Protein 7T1E (pdb70)

InterPro domains:
  IPR000827 CC chemokine, conserved site [PS00472] (32-75)
  IPR001811 Chemokine interleukin-8-like domain [PF00048] (31-88)
  IPR001811 Chemokine interleukin-8-like domain [SM00199] (29-89)
  IPR034133 Chemokine CC, DCCL motif-cointaining domain [cd01119] (30-90)
  IPR036048 Chemokine interleukin-8-like superfamily [SSF54117] (28-95)
  IPR039809 Chemokine beta/gamma/delta [PTHR12015] (9-91)

Solvent-accessible surface area: 19814 Å² total; per-residue (Å²): 162,72,133,78,124,50,6,146,38,78,33,143,177,117,40,104,48,139,120,8,17,0,0,10,22,4,14,42,126,93,68,16,125,47,48,0,0,18,0,31,23,121,166,137,113,65,34,41,0,32,3,151,73,120,35,0,33,113,4,1,103,36,6,12,127,86,0,149,128,43,120,139,38,2,147,47,83,31,46,195,93,34,115,40,154,63,2,20,0,0,17,24,14,58,29,138,100,71,17,122,58,60,0,0,10,0,35,6,102,143,109,121,40,34,11,0,16,4,101,8,65,19,0,48,100,1,2,125,46,15,11,110,72,2,117,112,15,186,47,6,137,47,83,32,134,194,121,32,143,46,178,55,3,15,0,0,23,15,11,42,33,161,76,81,18,124,54,40,0,0,32,0,37,5,100,132,84,117,71,32,38,0,31,1,143,63,114,30,0,52,113,3,3,142,36,11,14,118,117,2,121,110,51,119,34,97,63,18,20,0,62,21,76,33,160,198,109,48,103,37,129,96,3,19,0,0,6,30,4,44,39,137,92,66,16,123,50,64,0,0,0,0,37,10,106,158,176,88,51,33,5,0,36,5,148,62,12,14,0,36,18,3,0,58,40,4,12,108,56,2,122,109,16,181,48,4,151,36,83,42,55,49,23,40,31,41,105,84,11,95,20,57,65,125,11,98,48,96,182,62,22,109,41,72,1,3,26,0,60,14,135,151,187,96,76,34,38,0,32,30,172,46,108,30,0,119,100,4,22,158,89,63,112

Foldseek 3Di:
DDDDPDDPDFDPDQDDLVFFDDWDWDPVVVPHVDTWIWTAGPVRDIGTHDCVDPSNVVSHVVNVVVVVVD/DQDDPDFDPDQDDLVFFDDWDWDPDPPNHHHTWIWTQGPVRDIGTHDCPDPSNVVSVVVNVVVVVVD/DDDPDFDPDQDDLVFFDDWDWDPCVPDHPHTWIWTQGPVRDTGTHDCPDPSNVVSVVVNVVVVVVD/DDDDDDDPDADPDDDDLVFFQDWDWDPVVVPDPHTWIWTQGPVRDTGTHDCVDPSNVVSNVVNVVVVVVD/DADPDFDPDFDDLVFFDAWDWDDCDPPHNDTWIWTAGPVRDTGTHDCPDPSNVVSNVVRD

Secondary structure (DSSP, 8-state):
--------S--S----GGGEEEEEEE-GGGTSSS-EEEEEETTS--EEE-TTSHHHHHHHHHHHHHHHH-/-----S---S---GGGEEEEEEE-BTTTBSS-EEEEEETTS-EEEE-TTSHHHHHHHHHHHHHHHH-/----S-------GGGEEEEEEE-TTTTSSS-EEEEEETTS-EEEE-TTSHHHHHHHHHHHHHHHH-/------B-S--SS---GGGEEEEEEE-GGGTSSS-EEEEEETTS-EEEE-TTSHHHHHHHHHHHHHGGG-/----S--SB---GGGEEEEEEE--SSS-SS-EEEEEETTS-EEEE-TTSHHHHHHHHHH-

GO terms:
  GO:2000406 positive regulation of T cell migration (P, IDA)
  GO:0031731 CCR6 chemokine receptor binding (F, IDA)
  GO:0060326 cell chemotaxis (P, IDA)
  GO:0006935 chemotaxis (P, IDA)
  GO:0005576 extracellular region (C, EXP)
  GO:0008009 chemokine activity (F, TAS)
  GO:0005576 extracellular region (C, TAS)
  GO:0006935 chemotaxis (P, TAS)
  GO:0006954 inflammatory response (P, TAS)
  GO:0006955 immune response (P, TAS)
  GO:0007165 signal transduction (P, TAS)
  GO:0007267 cell-cell signaling (P, TAS)
  GO:0005515 protein binding (F, IPI)
  GO:0019722 calcium-mediated signaling (P, IDA)
  GO:0031640 killing of cells of another organism (P, IDA)
  GO:0061844 antimicrobial humoral immune response mediated by antimicrobial peptide (P, IDA)

Structure (mmCIF, N/CA/C/O backbone):
data_7T1E
#
_entry.id   7T1E
#
_cell.length_a   60.203
_cell.length_b   60.203
_cell.length_c   231.268
_cell.angle_alpha   90.000
_cell.angle_beta   90.000
_cell.angle_gamma   120.000
#
_symmetry.space_group_name_H-M   'P 32 2 1'
#
loop_
_entity.id
_entity.type
_entity.pdbx_description
1 polymer 'C-C motif chemokine 20'
2 non-polymer GLYCEROL
3 non-polymer 'SUCCINIC ACID'
4 non-polymer DI(HYDROXYETHYL)ETHER
5 water water
#
loop_
_atom_site.group_PDB
_atom_site.id
_atom_site.type_symbol
_atom_site.label_atom_id
_atom_site.label_alt_id
_atom_site.label_comp_id
_atom_site.label_asym_id
_atom_site.label_entity_id
_atom_site.label_seq_id
_atom_site.pdbx_PDB_ins_code
_atom_site.Cartn_x
_atom_site.Cartn_y
_atom_site.Cartn_z
_atom_site.occupancy
_atom_site.B_iso_or_equiv
_atom_site.auth_seq_id
_atom_site.auth_comp_id
_atom_site.auth_asym_id
_atom_site.auth_atom_id
_atom_site.pdbx_PDB_model_num
ATOM 1 N N . ALA A 1 1 ? 72.304 87.876 31.869 1.00 46.80 1 ALA A N 1
ATOM 2 C CA . ALA A 1 1 ? 72.176 86.471 32.231 1.00 36.96 1 ALA A CA 1
ATOM 3 C C . ALA A 1 1 ? 71.254 85.762 31.250 1.00 34.92 1 ALA A C 1
ATOM 4 O O . ALA A 1 1 ? 70.442 86.401 30.574 1.00 36.76 1 ALA A O 1
ATOM 6 N N . SER A 1 2 ? 71.367 84.440 31.181 1.00 27.51 2 SER A N 1
ATOM 7 C CA . SER A 1 2 ? 70.597 83.651 30.234 1.00 23.63 2 SER A CA 1
ATOM 8 C C . SER A 1 2 ? 69.833 82.557 30.963 1.00 20.48 2 SER A C 1
ATOM 9 O O . SER A 1 2 ? 70.241 82.084 32.030 1.00 22.04 2 SER A O 1
ATOM 12 N N . ASN A 1 3 ? 68.709 82.161 30.376 1.00 17.03 3 ASN A N 1
ATOM 13 C CA . ASN A 1 3 ? 67.960 81.045 30.928 1.00 15.20 3 ASN A CA 1
ATOM 14 C C . ASN A 1 3 ? 68.776 79.763 30.833 1.00 15.88 3 ASN A C 1
ATOM 15 O O . ASN A 1 3 ? 69.513 79.544 29.865 1.00 17.92 3 ASN A O 1
ATOM 20 N N . PHE A 1 4 ? 68.654 78.932 31.863 1.00 14.46 4 PHE A N 1
ATOM 21 C CA . PHE A 1 4 ? 69.415 77.690 31.967 1.00 13.11 4 PHE A CA 1
ATOM 22 C C . PHE A 1 4 ? 69.094 76.739 30.820 1.00 12.54 4 PHE A C 1
ATOM 23 O O . PHE A 1 4 ? 67.953 76.654 30.356 1.00 15.73 4 PHE A O 1
ATOM 31 N N . ASP A 1 5 ? 70.110 76.000 30.376 1.00 13.34 5 ASP A N 1
ATOM 32 C CA . ASP A 1 5 ? 69.932 74.994 29.325 1.00 13.64 5 ASP A CA 1
ATOM 33 C C . ASP A 1 5 ? 69.324 73.742 29.962 1.00 12.42 5 ASP A C 1
ATOM 34 O O . ASP A 1 5 ? 70.024 72.804 30.360 1.00 13.51 5 ASP A O 1
ATOM 39 N N . CYS A 1 6 ? 67.998 73.697 30.036 1.00 11.53 6 CYS A N 1
ATOM 40 C CA . CYS A 1 6 ? 67.330 72.552 30.649 1.00 10.93 6 CYS A CA 1
ATOM 41 C C . CYS A 1 6 ? 67.569 71.262 29.875 1.00 11.14 6 CYS A C 1
ATOM 42 O O . CYS A 1 6 ? 67.502 71.229 28.640 1.00 12.27 6 CYS A O 1
ATOM 45 N N . CYS A 1 7 ? 67.802 70.189 30.626 1.00 10.61 7 CYS A N 1
ATOM 46 C CA . CYS A 1 7 ? 67.565 68.850 30.119 1.00 10.66 7 CYS A CA 1
ATOM 47 C C . CYS A 1 7 ? 66.067 68.650 29.945 1.00 10.89 7 CYS A C 1
ATOM 48 O O . CYS A 1 7 ? 65.284 68.922 30.866 1.00 11.43 7 CYS A O 1
ATOM 51 N N . LEU A 1 8 ? 65.666 68.149 28.777 1.00 11.04 8 LEU A N 1
ATOM 52 C CA . LEU A 1 8 ? 64.272 67.816 28.515 1.00 10.85 8 LEU A CA 1
ATOM 53 C C . LEU A 1 8 ? 63.987 66.334 28.665 1.00 11.60 8 LEU A C 1
ATOM 54 O O . LEU A 1 8 ? 62.818 65.927 28.659 1.00 14.05 8 LEU A O 1
ATOM 59 N N . GLY A 1 9 ? 65.031 65.527 28.799 1.00 11.33 9 GLY A N 1
ATOM 60 C CA . GLY A 1 9 ? 64.899 64.101 29.005 1.00 13.23 9 GLY A CA 1
ATOM 61 C C . GLY A 1 9 ? 66.230 63.580 29.490 1.00 12.27 9 GLY A C 1
ATOM 62 O O . GLY A 1 9 ? 67.179 64.339 29.714 1.00 13.49 9 GLY A O 1
ATOM 63 N N . TYR A 1 10 ? 66.277 62.265 29.678 1.00 13.15 10 TYR A N 1
ATOM 64 C CA . TYR A 1 10 ? 67.389 61.616 30.356 1.00 12.90 10 TYR A CA 1
ATOM 65 C C . TYR A 1 10 ? 68.079 60.634 29.420 1.00 13.07 10 TYR A C 1
ATOM 66 O O . TYR A 1 10 ? 67.427 59.952 28.613 1.00 15.09 10 TYR A O 1
ATOM 75 N N . THR A 1 11 ? 69.397 60.530 29.568 1.00 12.89 11 THR A N 1
ATOM 76 C CA . THR A 1 11 ? 70.142 59.531 28.811 1.00 12.19 11 THR A CA 1
ATOM 77 C C . THR A 1 11 ? 69.692 58.124 29.188 1.00 13.81 11 THR A C 1
ATOM 78 O O . THR A 1 11 ? 69.305 57.843 30.331 1.00 14.92 11 THR A O 1
ATOM 82 N N A ASP A 1 12 ? 69.737 57.228 28.204 0.51 16.22 12 ASP A N 1
ATOM 83 N N B ASP A 1 12 ? 69.739 57.229 28.204 0.49 16.17 12 ASP A N 1
ATOM 84 C CA A ASP A 1 12 ? 69.584 55.802 28.458 0.51 16.63 12 ASP A CA 1
ATOM 85 C CA B ASP A 1 12 ? 69.581 55.805 28.450 0.49 16.68 12 ASP A CA 1
ATOM 86 C C A ASP A 1 12 ? 70.920 55.095 28.651 0.51 18.16 12 ASP A C 1
ATOM 87 C C B ASP A 1 12 ? 70.907 55.058 28.414 0.49 16.18 12 ASP A C 1
ATOM 88 O O A ASP A 1 12 ? 70.938 53.926 29.052 0.51 16.08 12 ASP A O 1
ATOM 89 O O B ASP A 1 12 ? 70.909 53.821 28.396 0.49 19.97 12 ASP A O 1
ATOM 98 N N . ARG A 1 13 ? 72.032 55.780 28.399 1.00 15.13 13 ARG A N 1
ATOM 99 C CA A ARG A 1 13 ? 73.358 55.170 28.463 0.55 15.16 13 ARG A CA 1
ATOM 100 C CA B ARG A 1 13 ? 73.363 55.178 28.455 0.45 15.42 13 ARG A CA 1
ATOM 101 C C . ARG A 1 13 ? 73.966 55.410 29.838 1.00 15.32 13 ARG A C 1
ATOM 102 O O . ARG A 1 13 ? 74.401 56.526 30.158 1.00 21.22 13 ARG A O 1
ATOM 117 N N . ILE A 1 14 ? 74.016 54.353 30.643 1.00 15.60 14 ILE A N 1
ATOM 118 C CA . ILE A 1 14 ? 74.624 54.428 31.958 1.00 14.89 14 ILE A CA 1
ATOM 119 C C . ILE A 1 14 ? 76.133 54.535 31.803 1.00 14.16 14 ILE A C 1
ATOM 120 O O . ILE A 1 14 ? 76.735 53.849 30.964 1.00 16.49 14 ILE A O 1
ATOM 125 N N . LEU A 1 15 ? 76.750 55.380 32.626 1.00 15.08 15 LEU A N 1
ATOM 126 C CA . LEU A 1 15 ? 78.178 55.655 32.557 1.00 14.97 15 LEU A CA 1
ATOM 127 C C . LEU A 1 15 ? 78.918 55.020 33.729 1.00 15.49 15 LEU A C 1
ATOM 128 O O . LEU A 1 15 ? 78.358 54.813 34.813 1.00 15.99 15 LEU A O 1
ATOM 133 N N . HIS A 1 16 ? 80.181 54.695 33.496 1.00 14.88 16 HIS A N 1
ATOM 134 C CA . HIS A 1 16 ? 81.026 54.188 34.562 1.00 12.37 16 HIS A CA 1
ATOM 135 C C . HIS A 1 16 ? 81.323 55.304 35.557 1.00 14.23 16 HIS A C 1
ATOM 136 O O . HIS A 1 16 ? 81.641 56.423 35.148 1.00 12.91 16 HIS A O 1
ATOM 143 N N . PRO A 1 17 ? 81.239 55.034 36.864 1.00 12.43 17 PRO A N 1
ATOM 144 C CA . PRO A 1 17 ? 81.606 56.070 37.849 1.00 12.88 17 PRO A CA 1
ATOM 145 C C . PRO A 1 17 ? 82.979 56.691 37.620 1.00 12.06 17 PRO A C 1
ATOM 146 O O . PRO A 1 17 ? 83.163 57.884 37.937 1.00 14.03 17 PRO A O 1
ATOM 150 N N . LYS A 1 18 ? 83.939 55.958 37.044 1.00 12.61 18 LYS A N 1
ATOM 151 C CA . LYS A 1 18 ? 85.284 56.518 36.915 1.00 12.80 18 LYS A CA 1
ATOM 152 C C . LYS A 1 18 ? 85.345 57.698 35.958 1.00 15.25 18 LYS A C 1
ATOM 153 O O . LYS A 1 18 ? 86.302 58.473 36.014 1.00 16.75 18 LYS A O 1
ATOM 159 N N . PHE A 1 19 ? 84.352 57.861 35.092 1.00 11.63 19 PHE A N 1
ATOM 160 C CA . PHE A 1 19 ? 84.356 58.954 34.142 1.00 13.38 19 PHE A CA 1
ATOM 161 C C . PHE A 1 19 ? 83.575 60.172 34.599 1.00 14.06 19 PHE A C 1
ATOM 162 O O . PHE A 1 19 ? 83.582 61.189 33.895 1.00 16.18 19 PHE A O 1
ATOM 170 N N A ILE A 1 20 ? 82.896 60.098 35.738 0.64 10.96 20 ILE A N 1
ATOM 171 N N B ILE A 1 20 ? 82.913 60.129 35.751 0.36 13.83 20 ILE A N 1
ATOM 172 C CA A ILE A 1 20 ? 82.093 61.204 36.235 0.64 11.69 20 ILE A CA 1
ATOM 173 C CA B ILE A 1 20 ? 82.064 61.237 36.181 0.36 11.81 20 ILE A CA 1
ATOM 174 C C A ILE A 1 20 ? 82.911 61.955 37.270 0.64 12.62 20 ILE A C 1
ATOM 175 C C B ILE A 1 20 ? 82.753 61.992 37.310 0.36 11.18 20 ILE A C 1
ATOM 176 O O A ILE A 1 20 ? 83.350 61.378 38.275 0.64 12.87 20 ILE A O 1
ATOM 177 O O B ILE A 1 20 ? 82.917 61.470 38.422 0.36 11.73 20 ILE A O 1
ATOM 186 N N . VAL A 1 21 ? 83.124 63.246 37.023 1.00 12.24 21 VAL A N 1
ATOM 187 C CA . VAL A 1 21 ? 83.896 64.081 37.939 1.00 13.10 21 VAL A CA 1
ATOM 188 C C . VAL A 1 21 ? 83.055 65.085 38.713 1.00 11.86 21 VAL A C 1
ATOM 189 O O . VAL A 1 21 ? 83.598 65.761 39.606 1.00 12.70 21 VAL A O 1
ATOM 193 N N . GLY A 1 22 ? 81.763 65.210 38.425 1.00 11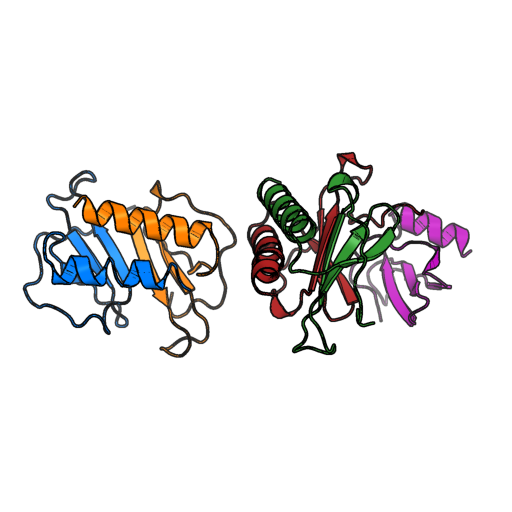.22 22 GLY A N 1
ATOM 194 C CA . GLY A 1 22 ? 80.958 66.183 39.148 1.00 12.26 22 GLY A CA 1
ATOM 195 C C . GLY A 1 22 ? 79.532 66.142 38.651 1.00 12.82 22 GLY A C 1
ATOM 196 O O . GLY A 1 22 ? 79.172 65.334 37.787 1.00 11.40 22 GLY A O 1
ATOM 197 N N . PHE A 1 23 ? 78.716 67.034 39.203 1.00 11.08 23 PHE A N 1
ATOM 198 C CA . PHE A 1 23 ? 77.342 67.149 38.736 1.00 11.68 23 PHE A CA 1
ATOM 199 C C . PHE A 1 23 ? 76.792 68.529 39.058 1.00 13.04 23 PHE A C 1
ATOM 200 O O . PHE A 1 23 ? 77.302 69.245 39.926 1.00 12.76 23 PHE A O 1
ATOM 208 N N . THR A 1 24 ? 75.737 68.879 38.327 1.00 11.97 24 THR A N 1
ATOM 209 C CA . THR A 1 24 ? 74.893 70.034 38.583 1.00 11.73 24 THR A CA 1
ATOM 210 C C . THR A 1 24 ? 73.466 69.537 38.736 1.00 11.78 24 THR A C 1
ATOM 211 O O . THR A 1 24 ? 73.048 68.620 38.019 1.00 13.02 24 THR A O 1
ATOM 215 N N . ARG A 1 25 ? 72.729 70.087 39.702 1.00 11.21 25 ARG A N 1
ATOM 216 C CA . ARG A 1 25 ? 71.332 69.697 39.871 1.00 12.78 25 ARG A CA 1
ATOM 217 C C . ARG A 1 25 ? 70.416 70.661 39.125 1.00 11.74 25 ARG A C 1
ATOM 218 O O . ARG A 1 25 ? 70.573 71.889 39.204 1.00 13.95 25 ARG A O 1
ATOM 226 N N . GLN A 1 26 ? 69.482 70.099 38.375 1.00 10.44 26 GLN A N 1
ATOM 227 C CA . GLN A 1 26 ? 68.422 70.862 37.732 1.00 10.68 26 GLN A CA 1
ATOM 228 C C . GLN A 1 26 ? 67.124 70.578 38.477 1.00 10.46 26 GLN A C 1
ATOM 229 O O . GLN A 1 26 ? 66.769 69.412 38.683 1.00 11.43 26 GLN A O 1
ATOM 235 N N . LEU A 1 27 ? 66.435 71.645 38.906 1.00 11.68 27 LEU A N 1
ATOM 236 C CA . LEU A 1 27 ? 65.228 71.507 39.720 1.00 11.26 27 LEU A CA 1
ATOM 237 C C . LEU A 1 27 ? 64.032 72.079 38.979 1.00 12.12 27 LEU A C 1
ATOM 238 O O . LEU A 1 27 ? 64.068 73.232 38.523 1.00 11.98 27 LEU A O 1
ATOM 243 N N . ALA A 1 28 ? 62.962 71.282 38.880 1.00 12.16 28 ALA A N 1
ATOM 244 C CA . ALA A 1 28 ? 61.720 71.799 38.318 1.00 11.46 28 ALA A CA 1
ATOM 245 C C . ALA A 1 28 ? 61.215 73.014 39.085 1.00 13.80 28 ALA A C 1
ATOM 246 O O . ALA A 1 28 ? 60.584 73.894 38.490 1.00 13.62 28 ALA A O 1
ATOM 248 N N . ASN A 1 29 ? 61.489 73.095 40.394 1.00 13.40 29 ASN A N 1
ATOM 249 C CA A ASN A 1 29 ? 60.991 74.266 41.106 0.59 15.34 29 ASN A CA 1
ATOM 250 C CA B ASN A 1 29 ? 61.069 74.246 41.189 0.41 14.93 29 ASN A CA 1
ATOM 251 C C . ASN A 1 29 ? 61.783 75.533 40.801 1.00 16.13 29 ASN A C 1
ATOM 252 O O . ASN A 1 29 ? 61.420 76.600 41.308 1.00 20.59 29 ASN A O 1
ATOM 261 N N . GLU A 1 30 ? 62.815 75.455 39.961 1.00 13.09 30 GLU A N 1
ATOM 262 C CA . GLU A 1 30 ? 63.511 76.626 39.450 1.00 13.39 30 GLU A CA 1
ATOM 263 C C . GLU A 1 30 ? 63.160 76.923 37.991 1.00 13.80 30 GLU A C 1
ATOM 264 O O . GLU A 1 30 ? 63.776 77.812 37.391 1.00 14.11 30 GLU A O 1
ATOM 270 N N . GLY A 1 31 ? 62.193 76.211 37.401 1.00 11.84 31 GLY A N 1
ATOM 271 C CA . GLY A 1 31 ? 61.572 76.625 36.146 1.00 11.49 31 GLY A CA 1
ATOM 272 C C . GLY A 1 31 ? 61.687 75.642 34.989 1.00 11.09 31 GLY A C 1
ATOM 273 O O . GLY A 1 31 ? 60.831 75.658 34.097 1.00 13.34 31 GLY A O 1
ATOM 274 N N . CYS A 1 32 ? 62.718 74.792 34.973 1.00 10.89 32 CYS A N 1
ATOM 275 C CA . CYS A 1 32 ? 62.704 73.722 33.979 1.00 10.93 32 CYS A CA 1
ATOM 276 C C . CYS A 1 32 ? 61.538 72.771 34.265 1.00 11.08 32 CYS A C 1
ATOM 277 O O . CYS A 1 32 ? 61.021 72.711 35.386 1.00 11.99 32 CYS A O 1
ATOM 280 N N . ASP A 1 33 ? 61.113 72.026 33.234 1.00 11.02 33 ASP A N 1
ATOM 281 C CA . ASP A 1 33 ? 59.966 71.127 33.405 1.00 11.05 33 ASP A CA 1
ATOM 282 C C . ASP A 1 33 ? 60.271 69.988 34.365 1.00 11.66 33 ASP A C 1
ATOM 283 O O . ASP A 1 33 ? 59.378 69.532 35.090 1.00 14.64 33 ASP A O 1
ATOM 288 N N . ILE A 1 34 ? 61.499 69.460 34.336 1.00 10.49 34 ILE A N 1
ATOM 289 C CA . ILE A 1 34 ? 61.827 68.244 35.075 1.00 11.49 34 ILE A CA 1
ATOM 290 C C . ILE A 1 34 ? 63.042 68.466 35.966 1.00 10.48 34 ILE A C 1
ATOM 291 O O . ILE A 1 34 ? 63.877 69.345 35.722 1.00 11.17 34 ILE A O 1
ATOM 296 N N . ASN A 1 35 ? 63.128 67.659 37.023 1.00 11.07 35 ASN A N 1
ATOM 297 C CA . ASN A 1 35 ? 64.380 67.558 37.757 1.00 10.57 35 ASN A CA 1
ATOM 298 C C . ASN A 1 35 ? 65.370 66.740 36.929 1.00 11.77 35 ASN A C 1
ATOM 299 O O . ASN A 1 35 ? 64.995 65.800 36.214 1.00 12.49 35 ASN A O 1
ATOM 304 N N . ALA A 1 36 ? 66.653 67.072 37.043 1.00 11.09 36 ALA A N 1
ATOM 305 C CA . ALA A 1 36 ? 67.669 66.266 36.368 1.00 10.89 36 ALA A CA 1
ATOM 306 C C . ALA A 1 36 ? 68.976 66.373 37.135 1.00 10.18 36 ALA A C 1
ATOM 307 O O . ALA A 1 36 ? 69.223 67.349 37.847 1.00 11.54 36 ALA A O 1
ATOM 309 N N . ILE A 1 37 ? 69.817 65.352 36.992 1.00 11.01 37 ILE A N 1
ATOM 310 C CA . ILE A 1 37 ? 71.213 65.432 37.415 1.00 10.75 37 ILE A CA 1
ATOM 311 C C . ILE A 1 37 ? 72.046 65.532 36.153 1.00 11.74 37 ILE A C 1
ATOM 312 O O . ILE A 1 37 ? 71.960 64.658 35.285 1.00 13.05 37 ILE A O 1
ATOM 317 N N . ILE A 1 38 ? 72.835 66.589 36.038 1.00 11.38 38 ILE A N 1
ATOM 318 C CA . ILE A 1 38 ? 73.679 66.821 34.877 1.00 10.93 38 ILE A CA 1
ATOM 319 C C . ILE A 1 38 ? 75.089 66.428 35.275 1.00 10.91 38 ILE A C 1
ATOM 320 O O . ILE A 1 38 ? 75.750 67.144 36.035 1.00 13.38 38 ILE A O 1
ATOM 325 N N . PHE A 1 39 ? 75.547 65.281 34.786 1.00 11.33 39 PHE A N 1
ATOM 326 C CA . PHE A 1 39 ? 76.857 64.775 35.162 1.00 10.46 39 PHE A CA 1
ATOM 327 C C . PHE A 1 39 ? 77.925 65.444 34.312 1.00 13.30 39 PHE A C 1
ATOM 328 O O . PHE A 1 39 ? 77.740 65.666 33.111 1.00 14.38 39 PHE A O 1
ATOM 336 N N . HIS A 1 40 ? 79.040 65.773 34.948 1.00 10.68 40 HIS A N 1
ATOM 337 C CA . HIS A 1 40 ? 80.179 66.379 34.282 1.00 11.02 40 HIS A CA 1
ATOM 338 C C . HIS A 1 40 ? 81.311 65.373 34.123 1.00 11.10 40 HIS A C 1
ATOM 339 O O . HIS A 1 40 ? 81.501 64.480 34.961 1.00 11.62 40 HIS A O 1
ATOM 346 N N . THR A 1 41 ? 82.054 65.518 33.025 1.00 14.02 41 THR A N 1
ATOM 347 C CA . THR A 1 41 ? 83.125 64.611 32.636 1.00 13.87 41 THR A CA 1
ATOM 348 C C . THR A 1 41 ? 84.397 65.406 32.349 1.00 14.55 41 THR A C 1
ATOM 349 O O . THR A 1 41 ? 84.378 66.637 32.216 1.00 16.61 41 THR A O 1
ATOM 353 N N . LYS A 1 42 ? 85.520 64.681 32.258 1.00 23.77 42 LYS A N 1
ATOM 354 C CA . LYS A 1 42 ? 86.818 65.323 32.038 1.00 25.19 42 LYS A CA 1
ATOM 355 C C . LYS A 1 42 ? 86.867 66.032 30.692 1.00 27.54 42 LYS A C 1
ATOM 356 O O . LYS A 1 42 ? 87.474 67.104 30.571 1.00 26.83 42 LYS A O 1
ATOM 362 N N . LYS A 1 43 ? 86.238 65.451 29.669 1.00 23.69 43 LYS A N 1
ATOM 363 C CA . LYS A 1 43 ? 86.174 66.047 28.336 1.00 27.68 43 LYS A CA 1
ATOM 364 C C . LYS A 1 43 ? 85.250 67.247 28.272 1.00 21.86 43 LYS A C 1
ATOM 365 O O . LYS A 1 43 ? 85.162 67.873 27.205 1.00 27.56 43 LYS A O 1
ATOM 371 N N . LYS A 1 44 ? 84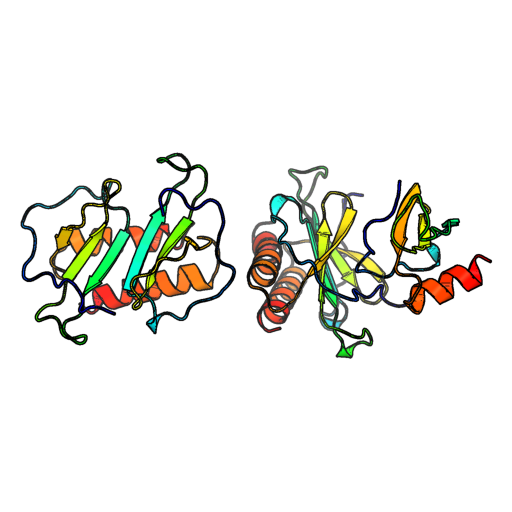.561 67.573 29.368 1.00 20.46 44 LYS A N 1
ATOM 372 C CA . LYS A 1 44 ? 83.612 68.675 29.449 1.00 19.54 44 LYS A CA 1
ATOM 373 C C . LYS A 1 44 ? 82.337 68.418 28.663 1.00 21.50 44 LYS A C 1
ATOM 374 O O . LYS A 1 44 ? 81.647 69.366 28.272 1.00 26.37 44 LYS A O 1
ATOM 380 N N . LEU A 1 45 ? 81.999 67.157 28.413 1.00 20.34 45 LEU A N 1
ATOM 381 C CA . LEU A 1 45 ? 80.717 66.824 27.805 1.00 22.99 45 LEU A CA 1
ATOM 382 C C . LEU A 1 45 ? 79.773 66.357 28.903 1.00 20.01 45 LEU A C 1
ATOM 383 O O . LEU A 1 45 ? 80.005 65.321 29.530 1.00 28.18 45 LEU A O 1
ATOM 388 N N . SER A 1 46 ? 78.727 67.136 29.152 1.00 17.92 46 SER A N 1
ATOM 389 C CA . SER A 1 46 ? 77.820 66.846 30.250 1.00 15.84 46 SER A CA 1
ATOM 390 C C . SER A 1 46 ? 76.636 66.016 29.773 1.00 17.18 46 SER A C 1
ATOM 391 O O . SER A 1 46 ? 76.248 66.059 28.599 1.00 19.87 46 SER A O 1
ATOM 394 N N . VAL A 1 47 ? 76.084 65.229 30.694 1.00 13.01 47 VAL A N 1
ATOM 395 C CA . VAL A 1 47 ? 75.078 64.220 30.390 1.00 13.10 47 VAL A CA 1
ATOM 396 C C . VAL A 1 47 ? 73.865 64.419 31.292 1.00 14.37 47 VAL A C 1
ATOM 397 O O . VAL A 1 47 ? 73.997 64.477 32.523 1.00 13.62 47 VAL A O 1
ATOM 401 N N . CYS A 1 48 ? 72.682 64.477 30.688 1.00 12.73 48 CYS A N 1
ATOM 402 C CA . CYS A 1 48 ? 71.427 64.588 31.427 1.00 11.75 48 CYS A CA 1
ATOM 403 C C . CYS A 1 48 ? 71.011 63.225 31.955 1.00 13.20 48 CYS A C 1
ATOM 404 O O . CYS A 1 48 ? 70.886 62.271 31.177 1.00 14.65 48 CYS A O 1
ATOM 407 N N . ALA A 1 49 ? 70.756 63.137 33.263 1.00 10.92 49 ALA A N 1
ATOM 408 C CA . ALA A 1 49 ? 70.491 61.857 33.917 1.00 11.35 49 ALA A CA 1
ATOM 409 C C . ALA A 1 49 ? 69.288 61.932 34.854 1.00 11.25 49 ALA A C 1
ATOM 410 O O . ALA A 1 49 ? 68.983 62.977 35.439 1.00 11.47 49 ALA A O 1
ATOM 412 N N . ASN A 1 50 ? 68.597 60.796 34.978 1.00 11.35 50 ASN A N 1
ATOM 413 C CA . ASN A 1 50 ? 67.367 60.701 35.767 1.00 11.36 50 ASN A CA 1
ATOM 414 C C . ASN A 1 50 ? 67.698 60.643 37.259 1.00 11.95 50 ASN A C 1
ATOM 415 O O . ASN A 1 50 ? 68.317 59.664 37.707 1.00 12.69 50 ASN A O 1
ATOM 420 N N . PRO A 1 51 ? 67.279 61.634 38.061 1.00 12.14 51 PRO A N 1
ATOM 421 C CA . PRO A 1 51 ? 67.645 61.630 39.492 1.00 13.62 51 PRO A CA 1
ATOM 422 C C . PRO A 1 51 ? 67.105 60.461 40.265 1.00 16.16 51 PRO A C 1
ATOM 423 O O . PRO A 1 51 ? 67.604 60.190 41.369 1.00 18.36 51 PRO A O 1
ATOM 427 N N . LYS A 1 52 ? 66.083 59.778 39.757 1.00 13.31 52 LYS A N 1
ATOM 428 C CA . LYS A 1 52 ? 65.495 58.674 40.495 1.00 14.12 52 LYS A CA 1
ATOM 429 C C . LYS A 1 52 ? 66.210 57.356 40.250 1.00 13.99 52 LYS A C 1
ATOM 430 O O . LYS A 1 52 ? 65.931 56.380 40.957 1.00 18.41 52 LYS A O 1
ATOM 436 N N . GLN A 1 53 ? 67.120 57.289 39.275 1.00 13.13 53 GLN A N 1
ATOM 437 C CA . GLN A 1 53 ? 67.757 56.013 38.943 1.00 12.16 53 GLN A CA 1
ATOM 438 C C . GLN A 1 53 ? 68.906 55.671 39.888 1.00 13.18 53 GLN A C 1
ATOM 439 O O . GLN A 1 53 ? 69.679 56.538 40.310 1.00 13.22 53 GLN A O 1
ATOM 445 N N . THR A 1 54 ? 69.025 54.376 40.196 1.00 13.52 54 THR A N 1
ATOM 446 C CA . THR A 1 54 ? 70.055 53.893 41.115 1.00 12.43 54 THR A CA 1
ATOM 447 C C . THR A 1 54 ? 71.462 54.270 40.666 1.00 12.67 54 THR A C 1
ATOM 448 O O . THR A 1 54 ? 72.292 54.641 41.499 1.00 14.15 54 THR A O 1
ATOM 452 N N . TRP A 1 55 ? 71.773 54.139 39.368 1.00 12.97 55 TRP A N 1
ATOM 453 C CA . TRP A 1 55 ? 73.144 54.428 38.937 1.00 13.48 55 TRP A CA 1
ATOM 454 C C . TRP A 1 55 ? 73.494 55.887 39.191 1.00 13.86 55 TRP A C 1
ATOM 455 O O . TRP A 1 55 ? 74.634 56.201 39.557 1.00 13.54 55 TRP A O 1
ATOM 466 N N . VAL A 1 56 ? 72.501 56.775 39.083 1.00 11.20 56 VAL A N 1
ATOM 467 C CA . VAL A 1 56 ? 72.703 58.209 39.286 1.00 11.60 56 VAL A CA 1
ATOM 468 C C . VAL A 1 56 ? 72.881 58.512 40.764 1.00 12.96 56 VAL A C 1
ATOM 469 O O . VAL A 1 56 ? 73.822 59.213 41.166 1.00 14.37 56 VAL A O 1
ATOM 473 N N . LYS A 1 57 ? 71.973 57.996 41.593 1.00 12.42 57 LYS A N 1
ATOM 474 C CA . LYS A 1 57 ? 72.062 58.231 43.027 1.00 13.79 57 LYS A CA 1
ATOM 475 C C . LYS A 1 57 ? 73.384 57.723 43.585 1.00 13.14 57 LYS A C 1
ATOM 476 O O . LYS A 1 57 ? 73.988 58.377 44.449 1.00 14.12 57 LYS A O 1
ATOM 482 N N . TYR A 1 58 ? 73.855 56.565 43.099 1.00 13.49 58 TYR A N 1
ATOM 483 C CA . TYR A 1 58 ? 75.120 56.012 43.575 1.00 13.48 58 TYR A CA 1
ATOM 484 C C . TYR A 1 58 ? 76.274 56.972 43.313 1.00 12.50 58 TYR A C 1
ATOM 485 O O . TYR A 1 58 ? 77.102 57.222 44.201 1.00 12.96 58 TYR A O 1
ATOM 494 N N . ILE A 1 59 ? 76.367 57.499 42.091 1.00 12.44 59 ILE A N 1
ATOM 495 C CA . ILE A 1 59 ? 77.496 58.358 41.736 1.00 12.02 59 ILE A CA 1
ATOM 496 C C . ILE A 1 59 ? 77.457 59.667 42.520 1.00 12.37 59 ILE A C 1
ATOM 497 O O . ILE A 1 59 ? 78.497 60.150 42.990 1.00 13.44 59 ILE A O 1
ATOM 502 N N . VAL A 1 60 ? 76.270 60.261 42.688 1.00 11.93 60 VAL A N 1
ATOM 503 C CA . VAL A 1 60 ? 76.160 61.487 43.479 1.00 14.10 60 VAL A CA 1
ATOM 504 C C . VAL A 1 60 ? 76.619 61.241 44.910 1.00 13.90 60 VAL A C 1
ATOM 505 O O . VAL A 1 60 ? 77.389 62.029 45.481 1.00 15.34 60 VAL A O 1
ATOM 509 N N A ARG A 1 61 ? 76.149 60.142 45.516 0.54 14.19 61 ARG A N 1
ATOM 510 N N B ARG A 1 61 ? 76.168 60.136 45.510 0.46 13.65 61 ARG A N 1
ATOM 511 C CA A ARG A 1 61 ? 76.537 59.809 46.881 0.54 12.75 61 ARG A CA 1
ATOM 512 C CA B ARG A 1 61 ? 76.545 59.838 46.884 0.46 13.94 61 ARG A CA 1
ATOM 513 C C A ARG A 1 61 ? 78.029 59.530 46.972 0.54 13.04 61 ARG A C 1
ATOM 514 C C B ARG A 1 61 ? 78.020 59.485 46.996 0.46 13.55 61 ARG A C 1
ATOM 515 O O A ARG A 1 61 ? 78.687 59.939 47.939 0.54 15.68 61 ARG A O 1
ATOM 516 O O B ARG A 1 61 ? 78.658 59.816 48.005 0.46 14.56 61 ARG A O 1
ATOM 531 N N . LEU A 1 62 ? 78.578 58.835 45.973 1.00 14.58 62 LEU A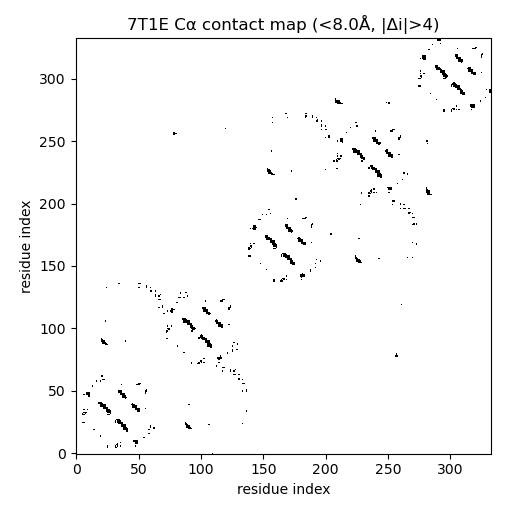 N 1
ATOM 532 C CA . LEU A 1 62 ? 79.990 58.469 46.000 1.00 14.54 62 LEU A CA 1
ATOM 533 C C . LEU A 1 62 ? 80.868 59.711 45.956 1.00 15.34 62 LEU A C 1
ATOM 534 O O . LEU A 1 62 ? 81.808 59.849 46.754 1.00 13.82 62 LEU A O 1
ATOM 539 N N . LEU A 1 63 ? 80.566 60.640 45.044 1.00 13.02 63 LEU A N 1
ATOM 540 C CA . LEU A 1 63 ? 81.333 61.881 44.982 1.00 13.10 63 LEU A CA 1
ATOM 541 C C . LEU A 1 63 ? 81.273 62.609 46.313 1.00 15.13 63 LEU A C 1
ATOM 542 O O . LEU A 1 63 ? 82.289 63.118 46.805 1.00 15.12 63 LEU A O 1
ATOM 547 N N . SER A 1 64 ? 80.095 62.634 46.935 1.00 14.66 64 SER A N 1
ATOM 548 C CA . SER A 1 64 ? 79.927 63.379 48.174 1.00 14.79 64 SER A CA 1
ATOM 549 C C . SER A 1 64 ? 80.709 62.742 49.314 1.00 15.36 64 SER A C 1
ATOM 550 O O . SER A 1 64 ? 81.355 63.453 50.104 1.00 16.48 64 SER A O 1
ATOM 553 N N . LYS A 1 65 ? 80.695 61.407 49.400 1.00 13.80 65 LYS A N 1
ATOM 554 C CA . LYS A 1 65 ? 81.428 60.733 50.467 1.00 14.31 65 LYS A CA 1
ATOM 555 C C . LYS A 1 65 ? 82.924 60.915 50.296 1.00 14.65 65 LYS A C 1
ATOM 556 O O . LYS A 1 65 ? 83.653 61.091 51.282 1.00 14.71 65 LYS A O 1
ATOM 562 N N . LYS A 1 66 ? 83.402 60.871 49.054 1.00 13.98 66 LYS A N 1
ATOM 563 C CA . LYS A 1 66 ? 84.818 61.095 48.803 1.00 14.27 66 LYS A CA 1
ATOM 564 C C . LYS A 1 66 ? 85.217 62.506 49.208 1.00 13.30 66 LYS A C 1
ATOM 565 O O . LYS A 1 66 ? 86.282 62.713 49.810 1.00 14.92 66 LYS A O 1
ATOM 571 N N . VAL A 1 67 ? 84.378 63.495 48.885 1.00 13.27 67 VAL A N 1
ATOM 572 C CA . VAL A 1 67 ? 84.700 64.877 49.236 1.00 13.49 67 VAL A CA 1
ATOM 573 C C . VAL A 1 67 ? 84.825 65.025 50.743 1.00 13.74 67 VAL A C 1
ATOM 574 O O . VAL A 1 67 ? 85.733 65.701 51.237 1.00 14.29 67 VAL A O 1
ATOM 578 N N A LYS A 1 68 ? 83.920 64.397 51.502 0.65 14.15 68 LYS A N 1
ATOM 579 N N B LYS A 1 68 ? 83.928 64.385 51.502 0.35 13.86 68 LYS A N 1
ATOM 580 C CA A LYS A 1 68 ? 83.984 64.513 52.954 0.65 14.36 68 LYS A CA 1
ATOM 581 C CA B LYS A 1 68 ? 83.972 64.506 52.956 0.35 14.47 68 LYS A CA 1
ATOM 582 C C A LYS A 1 68 ? 85.352 64.091 53.478 0.65 14.34 68 LYS A C 1
ATOM 583 C C B LYS A 1 68 ? 85.309 64.041 53.522 0.35 16.72 68 LYS A C 1
ATOM 584 O O A LYS A 1 68 ? 85.910 64.740 54.371 0.65 16.42 68 LYS A O 1
ATOM 585 O O B LYS A 1 68 ? 85.801 64.614 54.502 0.35 18.09 68 LYS A O 1
ATOM 596 N N . ASN A 1 69 ? 85.920 63.024 52.914 1.00 14.54 69 ASN A N 1
ATOM 597 C CA . ASN A 1 69 ? 87.180 62.471 53.390 1.00 14.79 69 ASN A CA 1
ATOM 598 C C . ASN A 1 69 ? 88.419 63.137 52.815 1.00 18.65 69 ASN A C 1
ATOM 599 O O . ASN A 1 69 ? 89.529 62.767 53.212 1.00 20.06 69 ASN A O 1
ATOM 604 N N . MET A 1 70 ? 88.276 64.102 51.910 1.00 16.29 70 MET A N 1
ATOM 605 C CA . MET A 1 70 ? 89.448 64.739 51.311 1.00 18.61 70 MET A CA 1
ATOM 606 C C . MET A 1 70 ? 90.179 65.590 52.341 1.00 22.56 70 MET A C 1
ATOM 607 O O . MET A 1 70 ? 91.410 65.695 52.293 1.00 23.58 70 MET A O 1
ATOM 613 N N . PHE B 1 4 ? 87.517 76.389 34.234 1.00 69.80 4 PHE B N 1
ATOM 614 C CA . PHE B 1 4 ? 88.901 76.189 34.647 1.00 65.14 4 PHE B CA 1
ATOM 615 C C . PHE B 1 4 ? 89.495 74.942 34.002 1.00 75.63 4 PHE B C 1
ATOM 616 O O . PHE B 1 4 ? 88.873 73.879 34.006 1.00 83.99 4 PHE B O 1
ATOM 624 N N . ASP B 1 5 ? 90.700 75.075 33.446 1.00 69.96 5 ASP B N 1
ATOM 625 C CA . ASP B 1 5 ? 91.452 73.902 33.019 1.00 58.09 5 ASP B CA 1
ATOM 626 C C . ASP B 1 5 ? 91.959 73.173 34.257 1.00 42.96 5 ASP B C 1
ATOM 627 O O . ASP B 1 5 ? 91.464 72.092 34.591 1.00 41.12 5 ASP B O 1
ATOM 632 N N . CYS B 1 6 ? 92.940 73.752 34.947 1.00 30.37 6 CYS B N 1
ATOM 633 C CA . CYS B 1 6 ? 93.331 73.301 36.278 1.00 24.96 6 CYS B CA 1
ATOM 634 C C . CYS B 1 6 ? 93.253 74.469 37.244 1.00 20.75 6 CYS B C 1
ATOM 635 O O . CYS B 1 6 ? 93.750 75.564 36.948 1.00 23.26 6 CYS B O 1
ATOM 638 N N . CYS B 1 7 ? 92.634 74.233 38.395 1.00 16.15 7 CYS B N 1
ATOM 639 C CA . CYS B 1 7 ? 92.814 75.107 39.541 1.00 14.59 7 CYS B CA 1
ATOM 640 C C . CYS B 1 7 ? 94.251 74.978 40.029 1.00 16.91 7 CYS B C 1
ATOM 641 O O . CYS B 1 7 ? 94.725 73.869 40.302 1.00 15.50 7 CYS B O 1
ATOM 644 N N . LEU B 1 8 ? 94.947 76.114 40.134 1.00 14.20 8 LEU B N 1
ATOM 645 C CA . LEU B 1 8 ? 96.273 76.165 40.736 1.00 14.07 8 LEU B CA 1
ATOM 646 C C . LEU B 1 8 ? 96.262 76.845 42.094 1.00 13.96 8 LEU B C 1
ATOM 647 O O . LEU B 1 8 ? 97.211 76.671 42.869 1.00 15.42 8 LEU B O 1
ATOM 652 N N . GLY B 1 9 ? 95.213 77.608 42.388 1.00 11.63 9 GLY B N 1
ATOM 653 C CA . GLY B 1 9 ? 95.004 78.213 43.689 1.00 13.51 9 GLY B CA 1
ATOM 654 C C . GLY B 1 9 ? 93.528 78.158 44.022 1.00 12.12 9 GLY B C 1
ATOM 655 O O . GLY B 1 9 ? 92.716 77.716 43.203 1.00 13.00 9 GLY B O 1
ATOM 656 N N . TYR B 1 10 ? 93.187 78.621 45.229 1.00 12.18 10 TYR B N 1
ATOM 657 C CA . TYR B 1 10 ? 91.822 78.527 45.732 1.00 11.04 10 TYR B CA 1
ATOM 658 C C . TYR B 1 10 ? 91.250 79.892 46.111 1.00 10.12 10 TYR B C 1
ATOM 659 O O . TYR B 1 10 ? 91.976 80.825 46.489 1.00 12.71 10 TYR B O 1
ATOM 668 N N . THR B 1 11 ? 89.925 79.981 46.054 1.00 11.38 11 THR B N 1
ATOM 669 C CA . THR B 1 11 ? 89.224 81.119 46.624 1.00 10.67 11 THR B CA 1
ATOM 670 C C . THR B 1 11 ? 89.444 81.187 48.131 1.00 10.99 11 THR B C 1
ATOM 671 O O . THR B 1 11 ? 89.686 80.172 48.804 1.00 12.17 11 THR B O 1
ATOM 675 N N . ASP B 1 12 ? 89.333 82.404 48.659 1.00 10.16 12 ASP B N 1
ATOM 676 C CA . ASP B 1 12 ? 89.282 82.642 50.092 1.00 10.99 12 ASP B CA 1
ATOM 677 C C . ASP B 1 12 ? 87.910 83.123 50.533 1.00 12.51 12 ASP B C 1
ATOM 678 O O . ASP B 1 12 ? 87.746 83.474 51.705 1.00 13.12 12 ASP B O 1
ATOM 683 N N . ARG B 1 13 ? 86.916 83.139 49.636 1.00 11.78 13 ARG B N 1
ATOM 684 C CA . ARG B 1 13 ? 85.620 83.757 49.907 1.00 11.76 13 ARG B CA 1
ATOM 685 C C . ARG B 1 13 ? 84.563 82.670 50.100 1.00 14.86 13 ARG B C 1
ATOM 686 O O . ARG B 1 13 ? 84.187 81.978 49.148 1.00 14.24 13 ARG B O 1
ATOM 694 N N . ILE B 1 14 ? 84.063 82.534 51.327 1.00 13.78 14 ILE B N 1
ATOM 695 C CA . ILE B 1 14 ? 83.044 81.524 51.608 1.00 13.16 14 ILE B CA 1
ATOM 696 C C . ILE B 1 14 ? 81.759 81.863 50.863 1.00 13.85 14 ILE B C 1
ATOM 697 O O . ILE B 1 14 ? 81.286 83.009 50.900 1.00 17.01 14 ILE B O 1
ATOM 702 N N . LEU B 1 15 ? 81.178 80.863 50.198 1.00 13.45 15 LEU B N 1
ATOM 703 C CA . LEU B 1 15 ? 79.903 81.012 49.506 1.00 14.73 15 LEU B CA 1
ATOM 704 C C . LEU B 1 15 ? 78.781 80.355 50.298 1.00 19.79 15 LEU B C 1
ATOM 705 O O . LEU B 1 15 ? 79.004 79.415 51.066 1.00 19.75 15 LEU B O 1
ATOM 710 N N . HIS B 1 16 ? 77.561 80.856 50.095 1.00 21.89 16 HIS B N 1
ATOM 711 C CA . HIS B 1 16 ? 76.412 80.238 50.750 1.00 26.10 16 HIS B CA 1
ATOM 712 C C . HIS B 1 16 ? 75.851 79.110 49.885 1.00 21.74 16 HIS B C 1
ATOM 713 O O . HIS B 1 16 ? 75.857 79.211 48.653 1.00 23.78 16 HIS B O 1
ATOM 720 N N . PRO B 1 17 ? 75.367 78.034 50.509 1.00 21.08 17 PRO B N 1
ATOM 721 C CA . PRO B 1 17 ? 74.843 76.901 49.731 1.00 23.08 17 PRO B CA 1
ATOM 722 C C . PRO B 1 17 ? 73.769 77.274 48.721 1.00 23.83 17 PRO B C 1
ATOM 723 O O . PRO B 1 17 ? 73.726 76.667 47.644 1.00 24.25 17 PRO B O 1
ATOM 727 N N . LYS B 1 18 ? 72.916 78.259 49.018 1.00 23.72 18 LYS B N 1
ATOM 728 C CA . LYS B 1 18 ? 71.823 78.609 48.110 1.00 25.24 18 LYS B CA 1
ATOM 729 C C . LYS B 1 18 ? 72.324 79.109 46.760 1.00 28.02 18 LYS B C 1
ATOM 730 O O . LYS B 1 18 ? 71.576 79.077 45.778 1.00 32.09 18 LYS B O 1
ATOM 736 N N . PHE B 1 19 ? 73.571 79.560 46.689 1.00 19.43 19 PHE B N 1
ATOM 737 C CA . PHE B 1 19 ? 74.152 80.107 45.473 1.00 21.41 19 PHE B CA 1
ATOM 738 C C . PHE B 1 19 ? 74.718 79.028 44.555 1.00 20.83 19 PHE B C 1
ATOM 739 O O . PHE B 1 19 ? 75.038 79.325 43.399 1.00 20.78 19 PHE B O 1
ATOM 747 N N . ILE B 1 20 ? 74.838 77.796 45.035 1.00 17.59 20 ILE B N 1
ATOM 748 C CA . ILE B 1 20 ? 75.597 76.746 44.364 1.00 16.76 20 ILE B CA 1
ATOM 749 C C . ILE B 1 20 ? 74.640 75.761 43.708 1.00 17.70 20 ILE B C 1
ATOM 750 O O . ILE B 1 20 ? 73.675 75.304 44.335 1.00 18.61 20 ILE B O 1
ATOM 755 N N . VAL B 1 21 ? 74.896 75.449 42.435 1.00 15.29 21 VAL B N 1
ATOM 756 C CA . VAL B 1 21 ? 74.105 74.455 41.711 1.00 15.93 21 VAL B CA 1
ATOM 757 C C . VAL B 1 21 ? 74.862 73.172 41.417 1.00 15.29 21 VAL B C 1
ATOM 758 O O . VAL B 1 21 ? 74.240 72.208 40.947 1.00 15.93 21 VAL B O 1
ATOM 762 N N . GLY B 1 22 ? 76.165 73.117 41.658 1.00 14.29 22 GLY B N 1
ATOM 763 C CA . GLY B 1 22 ? 76.893 71.900 41.346 1.00 14.21 22 GLY B CA 1
ATOM 764 C C . GLY B 1 22 ? 78.349 72.037 41.719 1.00 13.57 22 GLY B C 1
ATOM 765 O O . GLY B 1 22 ? 78.806 73.091 42.180 1.00 13.87 22 GLY B O 1
ATOM 766 N N . PHE B 1 23 ? 79.081 70.945 41.508 1.00 15.16 23 PHE B N 1
ATOM 767 C CA . PHE B 1 23 ? 80.520 70.979 41.698 1.00 13.10 23 PHE B CA 1
ATOM 768 C C . PHE B 1 23 ? 81.180 69.942 40.8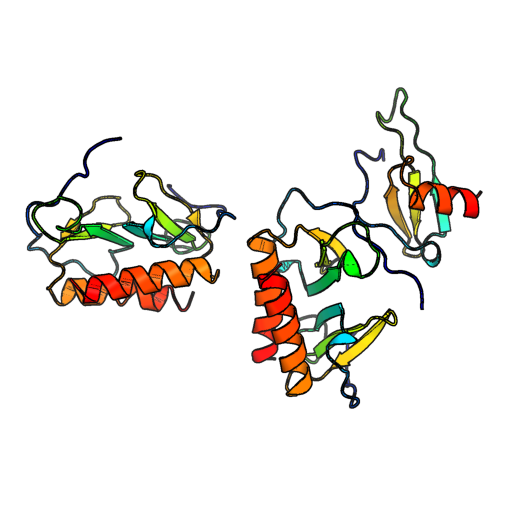05 1.00 14.00 23 PHE B C 1
ATOM 769 O O . PHE B 1 23 ? 80.551 68.978 40.353 1.00 15.11 23 PHE B O 1
ATOM 777 N N . THR B 1 24 ? 82.470 70.158 40.569 1.00 16.20 24 THR B N 1
ATOM 778 C CA . THR B 1 24 ? 83.335 69.209 39.894 1.00 15.10 24 THR B CA 1
ATOM 779 C C . THR B 1 24 ? 84.557 68.979 40.767 1.00 13.53 24 THR B C 1
ATOM 780 O O . THR B 1 24 ? 85.069 69.916 41.385 1.00 15.81 24 THR B O 1
ATOM 784 N N . ARG B 1 25 ? 85.015 67.737 40.844 1.00 14.97 25 ARG B N 1
ATOM 785 C CA . ARG B 1 25 ? 86.225 67.403 41.591 1.00 15.41 25 ARG B CA 1
ATOM 786 C C . ARG B 1 25 ? 87.413 67.374 40.645 1.00 15.69 25 ARG B C 1
ATOM 787 O O . ARG B 1 25 ? 87.367 66.723 39.594 1.00 18.69 25 ARG B O 1
ATOM 795 N N . GLN B 1 26 ? 88.485 68.044 41.043 1.00 15.38 26 GLN B N 1
ATOM 796 C CA . GLN B 1 26 ? 89.775 67.958 40.384 1.00 14.43 26 GLN B CA 1
ATOM 797 C C . GLN B 1 26 ? 90.694 67.164 41.300 1.00 14.82 26 GLN B C 1
ATOM 798 O O . GLN B 1 26 ? 90.825 67.497 42.485 1.00 14.11 26 GLN B O 1
ATOM 804 N N . LEU B 1 27 ? 91.312 66.113 40.768 1.00 17.02 27 LEU B N 1
ATOM 805 C CA . LEU B 1 27 ? 92.197 65.257 41.544 1.00 17.82 27 LEU B CA 1
ATOM 806 C C . LEU B 1 27 ? 93.638 65.416 41.088 1.00 20.56 27 LEU B C 1
ATOM 807 O O . LEU B 1 27 ? 93.926 65.402 39.886 1.00 24.70 27 LEU B O 1
ATOM 812 N N . ALA B 1 28 ? 94.543 65.520 42.058 1.00 21.58 28 ALA B N 1
ATOM 813 C CA . ALA B 1 28 ? 95.965 65.577 41.751 1.00 25.40 28 ALA B CA 1
ATOM 814 C C . ALA B 1 28 ? 96.398 64.319 41.009 1.00 30.66 28 ALA B C 1
ATOM 815 O O . ALA B 1 28 ? 95.945 63.209 41.308 1.00 31.32 28 ALA B O 1
ATOM 817 N N . ASN B 1 29 ? 97.279 64.508 40.030 1.00 35.95 29 ASN B N 1
ATOM 818 C CA . ASN B 1 29 ? 97.833 63.465 39.171 1.00 36.46 29 ASN B CA 1
ATOM 819 C C . ASN B 1 29 ? 96.834 62.922 38.157 1.00 37.69 29 ASN B C 1
ATOM 820 O O . ASN B 1 29 ? 97.178 62.005 37.406 1.00 40.98 29 ASN B O 1
ATOM 825 N N . GLU B 1 30 ? 95.611 63.452 38.104 1.00 37.34 30 GLU B N 1
ATOM 826 C CA . GLU B 1 30 ? 94.638 63.080 37.084 1.00 36.67 30 GLU B CA 1
ATOM 827 C C . GLU B 1 30 ? 94.528 64.136 35.990 1.00 42.35 30 GLU B C 1
ATOM 828 O O . GLU B 1 30 ? 93.453 64.327 35.410 1.00 55.73 30 GLU B O 1
ATOM 834 N N . GLY B 1 31 ? 95.629 64.822 35.697 1.00 34.04 31 GLY B N 1
ATOM 835 C CA . GLY B 1 31 ? 95.658 65.916 34.748 1.00 37.25 31 GLY B CA 1
ATOM 836 C C . GLY B 1 31 ? 96.122 67.220 35.354 1.00 33.54 31 GLY B C 1
ATOM 837 O O . GLY B 1 31 ? 96.617 68.094 34.627 1.00 36.24 31 GLY B O 1
ATOM 838 N N . CYS B 1 32 ? 95.992 67.366 36.669 1.00 30.76 32 CYS B N 1
ATOM 839 C CA . CYS B 1 32 ? 96.372 68.565 37.400 1.00 27.15 32 CYS B CA 1
ATOM 840 C C . CYS B 1 32 ? 97.204 68.149 38.603 1.00 31.39 32 CYS B C 1
ATOM 841 O O . CYS B 1 32 ? 97.150 66.997 39.048 1.00 29.78 32 CYS B O 1
ATOM 844 N N . ASP B 1 33 ? 97.975 69.099 39.141 1.00 22.57 33 ASP B N 1
ATOM 845 C CA . ASP B 1 33 ? 98.901 68.769 40.217 1.00 22.18 33 ASP B CA 1
ATOM 846 C C . ASP B 1 33 ? 98.309 68.865 41.618 1.00 22.08 33 ASP B C 1
ATOM 847 O O . ASP B 1 33 ? 98.893 68.297 42.547 1.00 25.37 33 ASP B O 1
ATOM 852 N N . ILE B 1 34 ? 97.192 69.570 41.811 1.00 17.18 34 ILE B N 1
ATOM 853 C CA . ILE B 1 34 ? 96.578 69.689 43.129 1.00 16.02 34 ILE B CA 1
ATOM 854 C C . ILE B 1 34 ? 95.126 69.236 43.055 1.00 15.23 34 ILE B C 1
ATOM 855 O O . ILE B 1 34 ? 94.518 69.173 41.982 1.00 15.98 34 ILE B O 1
ATOM 860 N N . ASN B 1 35 ? 94.566 68.931 44.226 1.00 14.63 35 ASN B N 1
ATOM 861 C CA . ASN B 1 35 ? 93.141 68.649 44.345 1.00 13.90 35 ASN B CA 1
ATOM 862 C C . ASN B 1 35 ? 92.363 69.957 44.439 1.00 12.96 35 ASN B C 1
ATOM 863 O O . ASN B 1 35 ? 92.858 70.960 44.966 1.00 14.60 35 ASN B O 1
ATOM 868 N N . ALA B 1 36 ? 91.129 69.948 43.934 1.00 12.72 36 ALA B N 1
ATOM 869 C CA . ALA B 1 36 ? 90.273 71.121 44.091 1.00 11.54 36 ALA B CA 1
ATOM 870 C C . ALA B 1 36 ? 88.812 70.711 43.980 1.00 11.75 36 ALA B C 1
ATOM 871 O O . ALA B 1 36 ? 88.490 69.695 43.359 1.00 13.83 36 ALA B O 1
ATOM 873 N N . ILE B 1 37 ? 87.936 71.503 44.590 1.00 11.85 37 ILE B N 1
ATOM 874 C CA . ILE B 1 37 ? 86.500 71.427 44.346 1.00 11.39 37 ILE B CA 1
ATOM 875 C C . ILE B 1 37 ? 86.132 72.671 43.562 1.00 13.66 37 ILE B C 1
ATOM 876 O O . ILE B 1 37 ? 86.388 73.788 44.020 1.00 15.39 37 ILE B O 1
ATOM 881 N N . ILE B 1 38 ? 85.570 72.489 42.374 1.00 12.53 38 ILE B N 1
ATOM 882 C CA . ILE B 1 38 ? 85.145 73.603 41.541 1.00 12.09 38 ILE B CA 1
ATOM 883 C C . ILE B 1 38 ? 83.641 73.738 41.704 1.00 11.73 38 ILE B C 1
ATOM 884 O O . ILE B 1 38 ? 82.886 72.875 41.244 1.00 14.93 38 ILE B O 1
ATOM 889 N N . PHE B 1 39 ? 83.200 74.809 42.356 1.00 12.37 39 PHE B N 1
ATOM 890 C CA . PHE B 1 39 ? 81.775 75.064 42.531 1.00 12.12 39 PHE B CA 1
ATOM 891 C C . PHE B 1 39 ? 81.200 75.789 41.323 1.00 14.81 39 PHE B C 1
ATOM 892 O O . PHE B 1 39 ? 81.813 76.710 40.776 1.00 15.06 39 PHE B O 1
ATOM 900 N N . HIS B 1 40 ? 80.007 75.366 40.915 1.00 14.35 40 HIS B N 1
ATOM 901 C CA . HIS B 1 40 ? 79.260 76.008 39.838 1.00 15.00 40 HIS B CA 1
ATOM 902 C C . HIS B 1 40 ? 78.112 76.784 40.473 1.00 15.48 40 HIS B C 1
ATOM 903 O O . HIS B 1 40 ? 77.376 76.230 41.297 1.00 16.83 40 HIS B O 1
ATOM 910 N N . THR B 1 41 ? 77.989 78.066 40.132 1.00 17.38 41 THR B N 1
ATOM 911 C CA . THR B 1 41 ? 77.040 78.952 40.804 1.00 18.02 41 THR B CA 1
ATOM 912 C C . THR B 1 41 ? 75.852 79.273 39.907 1.00 20.61 41 THR B C 1
ATOM 913 O O . THR B 1 41 ? 75.836 78.987 38.704 1.00 21.17 41 THR B O 1
ATOM 917 N N . LYS B 1 42 ? 74.841 79.902 40.516 1.00 21.90 42 LYS B N 1
ATOM 918 C CA . LYS B 1 42 ? 73.670 80.318 39.752 1.00 23.40 42 LYS B CA 1
ATOM 919 C C . LYS B 1 42 ? 73.981 81.444 38.775 1.00 27.33 42 LYS B C 1
ATOM 920 O O . LYS B 1 42 ? 73.163 81.721 37.891 1.00 31.37 42 LYS B O 1
ATOM 926 N N . LYS B 1 43 ? 75.128 82.102 38.922 1.00 27.96 43 LYS B N 1
ATOM 927 C CA . LYS B 1 43 ? 75.566 83.123 37.980 1.00 42.04 43 LYS B CA 1
ATOM 928 C C . LYS B 1 43 ? 76.339 82.542 36.806 1.00 36.67 43 LYS B C 1
ATOM 929 O O . LYS B 1 43 ? 76.902 83.307 36.016 1.00 37.02 43 LYS B O 1
ATOM 935 N N . LYS B 1 44 ? 76.390 81.212 36.686 1.00 30.41 44 LYS B N 1
ATOM 936 C CA . LYS B 1 44 ? 77.077 80.536 35.583 1.00 31.59 44 LYS B CA 1
ATOM 937 C C . LYS B 1 44 ? 78.575 80.810 35.599 1.00 33.82 44 LYS B C 1
ATOM 938 O O . LYS B 1 44 ? 79.240 80.788 34.560 1.00 34.31 44 LYS B O 1
ATOM 944 N N . LEU B 1 45 ? 79.110 81.081 36.781 1.00 31.78 45 LEU B N 1
ATOM 945 C CA . LEU B 1 45 ? 80.541 81.172 36.992 1.00 26.30 45 LEU B CA 1
ATOM 946 C C . LEU B 1 45 ? 80.987 80.006 37.861 1.00 27.78 45 LEU B C 1
ATOM 947 O O . LEU B 1 45 ? 80.172 79.296 38.461 1.00 27.22 45 LEU B O 1
ATOM 952 N N . SER B 1 46 ? 82.293 79.795 37.904 1.00 21.26 46 SER B N 1
ATOM 953 C CA . SER B 1 46 ? 82.842 78.716 38.701 1.00 18.71 46 SER B CA 1
ATOM 954 C C . SER B 1 46 ? 83.936 79.253 39.607 1.00 18.26 46 SER B C 1
ATOM 955 O O . SER B 1 46 ? 84.577 80.266 39.316 1.00 21.30 46 SER B O 1
ATOM 958 N N A VAL B 1 47 ? 84.167 78.529 40.701 0.64 18.10 47 VAL B N 1
ATOM 959 N N B VAL B 1 47 ? 84.101 78.602 40.751 0.36 12.75 47 VAL B N 1
ATOM 960 C CA A VAL B 1 47 ? 85.077 78.953 41.757 0.64 14.28 47 VAL B CA 1
ATOM 961 C CA B VAL B 1 47 ? 85.125 78.978 41.712 0.36 13.34 47 VAL B CA 1
ATOM 962 C C A VAL B 1 47 ? 85.891 77.752 42.223 0.64 13.95 47 VAL B C 1
ATOM 963 C C B VAL B 1 47 ? 85.916 77.730 42.076 0.36 12.13 47 VAL B C 1
ATOM 964 O O A VAL B 1 47 ? 85.324 76.708 42.564 0.64 14.65 47 VAL B O 1
ATOM 965 O O B VAL B 1 47 ? 85.365 76.626 42.129 0.36 13.64 47 VAL B O 1
ATOM 972 N N . CYS B 1 48 ? 87.218 77.900 42.269 1.00 13.10 48 CYS B N 1
ATOM 973 C CA . CYS B 1 48 ? 88.097 76.837 42.758 1.00 11.99 48 CYS B CA 1
ATOM 974 C C . CYS B 1 48 ? 88.182 76.920 44.271 1.00 12.24 48 CYS B C 1
ATOM 975 O O . CYS B 1 48 ? 88.520 77.979 44.818 1.00 16.19 48 CYS B O 1
ATOM 978 N N . ALA B 1 49 ? 87.918 75.811 44.947 1.00 11.52 49 ALA B N 1
ATOM 979 C CA . ALA B 1 49 ? 87.860 75.817 46.402 1.00 12.27 49 ALA B CA 1
ATOM 980 C C . ALA B 1 49 ? 88.710 74.704 47.005 1.00 12.65 49 ALA B C 1
ATOM 981 O O . ALA B 1 49 ? 88.907 73.639 46.408 1.00 12.21 49 ALA B O 1
ATOM 983 N N . ASN B 1 50 ? 89.204 74.964 48.213 1.00 12.94 50 ASN B N 1
ATOM 984 C CA . ASN B 1 50 ? 90.048 74.024 48.942 1.00 11.45 50 ASN B CA 1
ATOM 985 C C . ASN B 1 50 ? 89.216 72.844 49.443 1.00 13.24 50 ASN B C 1
ATOM 986 O O . ASN B 1 50 ? 88.326 73.043 50.282 1.00 12.96 50 ASN B O 1
ATOM 991 N N . PRO B 1 51 ? 89.482 71.611 48.994 1.00 12.17 51 PRO B N 1
ATOM 992 C CA . PRO B 1 51 ? 88.640 70.471 49.405 1.00 14.07 51 PRO B CA 1
ATOM 993 C C . PRO B 1 51 ? 88.610 70.209 50.898 1.00 12.69 51 PRO B C 1
ATOM 994 O O . PRO B 1 51 ? 87.677 69.552 51.370 1.00 14.14 51 PRO B O 1
ATOM 998 N N . LYS B 1 52 ? 89.595 70.698 51.652 1.00 13.28 52 LYS B N 1
ATOM 999 C CA . LYS B 1 52 ? 89.672 70.398 53.077 1.00 13.77 52 LYS B CA 1
ATOM 1000 C C . LYS B 1 52 ? 88.941 71.415 53.945 1.00 15.19 52 LYS B C 1
ATOM 1001 O O . LYS B 1 52 ? 88.844 71.209 55.1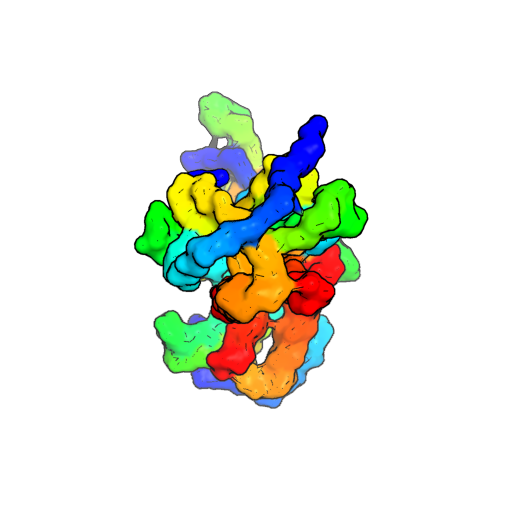61 1.00 16.11 52 LYS B O 1
ATOM 1007 N N . GLN B 1 53 ? 88.430 72.500 53.368 1.00 13.50 53 GLN B N 1
ATOM 1008 C CA . GLN B 1 53 ? 87.800 73.527 54.193 1.00 13.15 53 GLN B CA 1
ATOM 1009 C C . GLN B 1 53 ? 86.365 73.155 54.572 1.00 12.62 53 GLN B C 1
ATOM 1010 O O . GLN B 1 53 ? 85.628 72.513 53.808 1.00 13.91 53 GLN B O 1
ATOM 1016 N N . THR B 1 54 ? 85.971 73.575 55.780 1.00 13.98 54 THR B N 1
ATOM 1017 C CA . THR B 1 54 ? 84.679 73.168 56.330 1.00 14.40 54 THR B CA 1
ATOM 1018 C C . THR B 1 54 ? 83.523 73.618 55.443 1.00 14.47 54 THR B C 1
ATOM 1019 O O . THR B 1 54 ? 82.600 72.841 55.165 1.00 15.69 54 THR B O 1
ATOM 1023 N N . TRP B 1 55 ? 83.551 74.874 54.985 1.00 13.81 55 TRP B N 1
ATOM 1024 C CA . TRP B 1 55 ? 82.428 75.390 54.208 1.00 12.95 55 TRP B CA 1
ATOM 1025 C C . TRP B 1 55 ? 82.276 74.655 52.888 1.00 13.37 55 TRP B C 1
ATOM 1026 O O . TRP B 1 55 ? 81.156 74.552 52.362 1.00 14.01 55 TRP B O 1
ATOM 1037 N N . VAL B 1 56 ? 83.386 74.151 52.343 1.00 12.91 56 VAL B N 1
ATOM 1038 C CA . VAL B 1 56 ? 83.367 73.410 51.085 1.00 12.72 56 VAL B CA 1
ATOM 1039 C C . VAL B 1 56 ? 82.679 72.067 51.286 1.00 13.65 56 VAL B C 1
ATOM 1040 O O . VAL B 1 56 ? 81.779 71.685 50.519 1.00 14.13 56 VAL B O 1
ATOM 1044 N N . LYS B 1 57 ? 83.078 71.338 52.333 1.00 13.37 57 LYS B N 1
ATOM 1045 C CA . LYS B 1 57 ? 82.430 70.070 52.647 1.00 13.14 57 LYS B CA 1
ATOM 1046 C C . LYS B 1 57 ? 80.961 70.276 52.980 1.00 13.90 57 LYS B C 1
ATOM 1047 O O . LYS B 1 57 ? 80.128 69.415 52.671 1.00 16.74 57 LYS B O 1
ATOM 1053 N N . TYR B 1 58 ? 80.630 71.406 53.607 1.00 14.77 58 TYR B N 1
ATOM 1054 C CA . TYR B 1 58 ? 79.249 71.693 53.988 1.00 16.28 58 TYR B CA 1
ATOM 1055 C C . TYR B 1 58 ? 78.361 71.827 52.758 1.00 15.26 58 TYR B C 1
ATOM 1056 O O . TYR B 1 58 ? 77.280 71.226 52.687 1.00 16.86 58 TYR B O 1
ATOM 1065 N N . ILE B 1 59 ? 78.800 72.614 51.772 1.00 14.39 59 ILE B N 1
ATOM 1066 C CA . ILE B 1 59 ? 78.012 72.778 50.550 1.00 14.68 59 ILE B CA 1
ATOM 1067 C C . ILE B 1 59 ? 77.815 71.438 49.858 1.00 15.01 59 ILE B C 1
ATOM 1068 O O . ILE B 1 59 ? 76.707 71.104 49.421 1.00 17.20 59 ILE B O 1
ATOM 1073 N N . VAL B 1 60 ? 78.887 70.653 49.734 1.00 14.14 60 VAL B N 1
ATOM 1074 C CA . VAL B 1 60 ? 78.772 69.356 49.068 1.00 14.43 60 VAL B CA 1
ATOM 1075 C C . VAL B 1 60 ? 77.795 68.448 49.812 1.00 16.87 60 VAL B C 1
ATOM 1076 O O . VAL B 1 60 ? 76.956 67.778 49.191 1.00 18.15 60 VAL B O 1
ATOM 1080 N N . ARG B 1 61 ? 77.866 68.426 51.148 1.00 17.62 61 ARG B N 1
ATOM 1081 C CA . ARG B 1 61 ? 76.928 67.615 51.927 1.00 17.66 61 ARG B CA 1
ATOM 1082 C C . ARG B 1 61 ? 75.483 68.021 51.654 1.00 19.79 61 ARG B C 1
ATOM 1083 O O . ARG B 1 61 ? 74.619 67.159 51.452 1.00 22.45 61 ARG B O 1
ATOM 1091 N N . LEU B 1 62 ? 75.202 69.330 51.625 1.00 18.95 62 LEU B N 1
ATOM 1092 C CA . LEU B 1 62 ? 73.827 69.783 51.419 1.00 22.92 62 LEU B CA 1
ATOM 1093 C C . LEU B 1 62 ? 73.347 69.501 50.001 1.00 23.05 62 LEU B C 1
ATOM 1094 O O . LEU B 1 62 ? 72.188 69.110 49.803 1.00 25.41 62 LEU B O 1
ATOM 1099 N N . LEU B 1 63 ? 74.205 69.718 49.000 1.00 21.09 63 LEU B N 1
ATOM 1100 C CA . LEU B 1 63 ? 73.855 69.362 47.626 1.00 22.49 63 LEU B CA 1
ATOM 1101 C C . LEU B 1 63 ? 73.486 67.890 47.533 1.00 22.80 63 LEU B C 1
ATOM 1102 O O . LEU B 1 63 ? 72.481 67.523 46.909 1.00 23.35 63 LEU B O 1
ATOM 1107 N N . SER B 1 64 ? 74.298 67.029 48.149 1.00 21.43 64 SER B N 1
ATOM 1108 C CA . SER B 1 64 ? 74.048 65.591 48.103 1.00 27.56 64 SER B CA 1
ATOM 1109 C C . SER B 1 64 ? 72.713 65.236 48.740 1.00 27.65 64 SER B C 1
ATOM 1110 O O . SER B 1 64 ? 71.968 64.394 48.218 1.00 26.46 64 SER B O 1
ATOM 1113 N N . LYS B 1 65 ? 72.406 65.851 49.886 1.00 23.79 65 LYS B N 1
ATOM 1114 C CA . LYS B 1 65 ? 71.159 65.547 50.576 1.00 28.70 65 LYS B CA 1
ATOM 1115 C C . LYS B 1 65 ? 69.960 65.960 49.736 1.00 32.56 65 LYS B C 1
ATOM 1116 O O . LYS B 1 65 ? 68.958 65.237 49.670 1.00 30.24 65 LYS B O 1
ATOM 1122 N N . LYS B 1 66 ? 70.053 67.116 49.073 1.00 31.09 66 LYS B N 1
ATOM 1123 C CA . LYS B 1 66 ? 68.971 67.562 48.197 1.00 32.54 66 LYS B CA 1
ATOM 1124 C C . LYS B 1 66 ? 68.690 66.542 47.099 1.00 31.24 66 LYS B C 1
ATOM 1125 O O . LYS B 1 66 ? 67.528 66.296 46.755 1.00 33.03 66 LYS B O 1
ATOM 1131 N N . VAL B 1 67 ? 69.739 65.924 46.548 1.00 24.96 67 VAL B N 1
ATOM 1132 C CA . VAL B 1 67 ? 69.543 64.964 45.465 1.00 27.78 67 VAL B CA 1
ATOM 1133 C C . VAL B 1 67 ? 68.710 63.776 45.934 1.00 39.13 67 VAL B C 1
ATOM 1134 O O . VAL B 1 67 ? 67.930 63.204 45.159 1.00 37.02 67 VAL B O 1
ATOM 1138 N N . LYS B 1 68 ? 68.833 63.405 47.211 1.00 44.10 68 LYS B N 1
ATOM 1139 C CA . LYS B 1 68 ? 67.973 62.361 47.763 1.00 46.43 68 LYS B CA 1
ATOM 1140 C C . LYS B 1 68 ? 66.510 62.790 47.761 1.00 52.74 68 LYS B C 1
ATOM 1141 O O . LYS B 1 68 ? 65.615 61.965 47.549 1.00 54.39 68 LYS B O 1
ATOM 1147 N N . ASN B 1 69 ? 66.247 64.078 47.991 1.00 64.34 69 ASN B N 1
ATOM 1148 C CA . ASN B 1 69 ? 64.877 64.575 47.920 1.00 73.67 69 ASN B CA 1
ATOM 1149 C C . ASN B 1 69 ? 64.320 64.525 46.504 1.00 70.46 69 ASN B C 1
ATOM 1150 O O . ASN B 1 69 ? 63.098 64.572 46.328 1.00 77.47 69 ASN B O 1
ATOM 1155 N N . MET B 1 70 ? 65.182 64.428 45.499 0.89 54.88 70 MET B N 1
ATOM 1156 C CA . MET B 1 70 ? 64.740 64.374 44.117 0.89 44.95 70 MET B CA 1
ATOM 1157 C C . MET B 1 70 ? 64.287 62.958 43.758 0.89 54.74 70 MET B C 1
ATOM 1158 O O . MET B 1 70 ? 63.379 62.780 42.952 0.89 43.15 70 MET B O 1
ATOM 1164 N N . ASP C 1 5 ? 114.703 73.010 72.820 1.00 58.69 5 ASP C N 1
ATOM 1165 C CA . ASP C 1 5 ? 114.312 72.725 71.445 1.00 59.49 5 ASP C CA 1
ATOM 1166 C C . ASP C 1 5 ? 113.164 71.721 71.402 1.00 51.95 5 ASP C C 1
ATOM 1167 O O . ASP C 1 5 ? 112.097 72.017 70.869 1.00 59.79 5 ASP C O 1
ATOM 1172 N N . CYS C 1 6 ? 113.381 70.534 71.961 1.00 37.36 6 CYS C N 1
ATOM 1173 C CA . CYS C 1 6 ? 112.375 69.482 71.963 1.00 33.90 6 CYS C CA 1
ATOM 1174 C C . CYS C 1 6 ? 111.820 69.276 73.363 1.00 26.91 6 CYS C C 1
ATOM 1175 O O . CYS C 1 6 ? 112.574 69.215 74.341 1.00 31.71 6 CYS C O 1
ATOM 1178 N N . CYS C 1 7 ? 110.499 69.161 73.456 1.00 21.03 7 CYS C N 1
ATOM 1179 C CA . CYS C 1 7 ? 109.899 68.609 74.659 1.00 19.02 7 CYS C CA 1
ATOM 1180 C C . CYS C 1 7 ? 110.232 67.129 74.716 1.00 19.07 7 CYS C C 1
ATOM 1181 O O . CYS C 1 7 ? 109.983 66.396 73.754 1.00 21.24 7 CYS C O 1
ATOM 1184 N N . LEU C 1 8 ? 110.822 66.694 75.835 1.00 18.15 8 LEU C N 1
ATOM 1185 C CA . LEU C 1 8 ? 111.045 65.280 76.107 1.00 19.20 8 LEU C CA 1
ATOM 1186 C C . LEU C 1 8 ? 110.179 64.769 77.241 1.00 16.95 8 LEU C C 1
ATOM 1187 O O . LEU C 1 8 ? 109.994 63.555 77.365 1.00 19.67 8 LEU C O 1
ATOM 1192 N N . GLY C 1 9 ? 109.645 65.679 78.054 1.00 16.24 9 GLY C N 1
ATOM 1193 C CA . GLY C 1 9 ? 108.667 65.341 79.065 1.00 17.82 9 GLY C CA 1
ATOM 1194 C C . GLY C 1 9 ? 107.592 66.403 79.054 1.00 15.75 9 GLY C C 1
ATOM 1195 O O . GLY C 1 9 ? 107.705 67.409 78.352 1.00 16.95 9 GLY C O 1
ATOM 1196 N N . TYR C 1 10 ? 106.546 66.174 79.843 1.00 14.10 10 TYR C N 1
ATOM 1197 C CA . TYR C 1 10 ? 105.390 67.057 79.855 1.00 14.74 10 TYR C CA 1
ATOM 1198 C C . TYR C 1 10 ? 105.137 67.621 81.247 1.00 14.39 10 TYR C C 1
ATOM 1199 O O . TYR C 1 10 ? 105.466 66.998 82.266 1.00 14.24 10 TYR C O 1
ATOM 1208 N N . THR C 1 11 ? 104.505 68.795 81.277 1.00 14.62 11 THR C N 1
ATOM 1209 C CA . THR C 1 11 ? 103.975 69.326 82.527 1.00 13.13 11 THR C CA 1
ATOM 1210 C C . THR C 1 11 ? 102.913 68.384 83.089 1.00 13.70 11 THR C C 1
ATOM 1211 O O . THR C 1 11 ? 102.253 67.635 82.350 1.00 14.92 11 THR C O 1
ATOM 1215 N N . ASP C 1 12 ? 102.756 68.424 84.413 1.00 13.15 12 ASP C N 1
ATOM 1216 C CA . ASP C 1 12 ? 101.645 67.775 85.097 1.00 14.16 12 ASP C CA 1
ATOM 1217 C C . ASP C 1 12 ? 100.640 68.782 85.646 1.00 15.07 12 ASP C C 1
ATOM 1218 O O . ASP C 1 12 ? 99.692 68.376 86.327 1.00 15.14 12 ASP C O 1
ATOM 1223 N N . ARG C 1 13 ? 100.826 70.082 85.374 1.00 13.51 13 ARG C N 1
ATOM 1224 C CA . ARG C 1 13 ? 100.037 71.152 85.985 1.00 14.03 13 ARG C CA 1
ATOM 1225 C C . ARG C 1 13 ? 99.018 71.690 84.983 1.00 14.22 13 ARG C C 1
ATOM 1226 O O . ARG C 1 13 ? 99.382 72.373 84.018 1.00 16.28 13 ARG C O 1
ATOM 1234 N N . ILE C 1 14 ? 97.738 71.394 85.221 1.00 15.04 14 ILE C N 1
ATOM 1235 C CA . ILE C 1 14 ? 96.687 71.872 84.331 1.00 14.07 14 ILE C CA 1
ATOM 1236 C C . ILE C 1 14 ? 96.617 73.392 84.384 1.00 16.04 14 ILE C C 1
ATOM 1237 O O . ILE C 1 14 ? 96.644 73.999 85.463 1.00 19.59 14 ILE C O 1
ATOM 1242 N N . LEU C 1 15 ? 96.504 74.014 83.211 1.00 1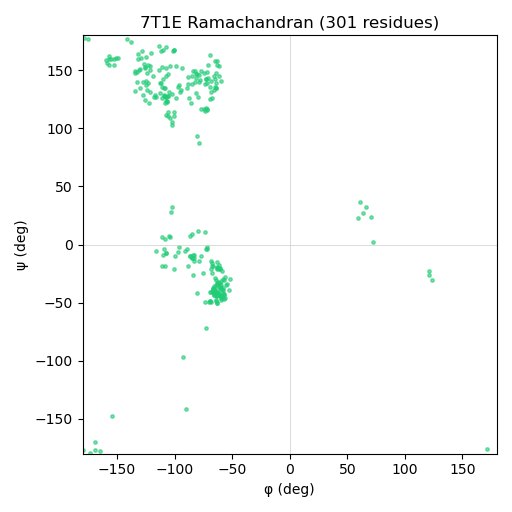5.35 15 LEU C N 1
ATOM 1243 C CA . LEU C 1 15 ? 96.380 75.460 83.092 1.00 18.36 15 LEU C CA 1
ATOM 1244 C C . LEU C 1 15 ? 94.958 75.822 82.693 1.00 18.67 15 LEU C C 1
ATOM 1245 O O . LEU C 1 15 ? 94.308 75.090 81.941 1.00 21.60 15 LEU C O 1
ATOM 1250 N N . HIS C 1 16 ? 94.477 76.945 83.215 1.00 21.68 16 HIS C N 1
ATOM 1251 C CA . HIS C 1 16 ? 93.151 77.414 82.852 1.00 25.11 16 HIS C CA 1
ATOM 1252 C C . HIS C 1 16 ? 93.158 77.952 81.423 1.00 22.40 16 HIS C C 1
ATOM 1253 O O . HIS C 1 16 ? 94.131 78.583 81.001 1.00 23.11 16 HIS C O 1
ATOM 1260 N N . PRO C 1 17 ? 92.091 77.718 80.657 1.00 22.16 17 PRO C N 1
ATOM 1261 C CA . PRO C 1 17 ? 92.080 78.169 79.257 1.00 24.74 17 PRO C CA 1
ATOM 1262 C C . PRO C 1 17 ? 92.337 79.656 79.077 1.00 21.22 17 PRO C C 1
ATOM 1263 O O . PRO C 1 17 ? 92.971 80.047 78.088 1.00 23.80 17 PRO C O 1
ATOM 1267 N N . LYS C 1 18 ? 91.869 80.506 79.992 1.00 23.14 18 LYS C N 1
ATOM 1268 C CA . LYS C 1 18 ? 92.069 81.939 79.791 1.00 29.06 18 LYS C CA 1
ATOM 1269 C C . LYS C 1 18 ? 93.533 82.355 79.882 1.00 26.14 18 LYS C C 1
ATOM 1270 O O . LYS C 1 18 ? 93.878 83.450 79.428 1.00 28.88 18 LYS C O 1
ATOM 1276 N N . PHE C 1 19 ? 94.397 81.504 80.425 1.00 19.08 19 PHE C N 1
ATOM 1277 C CA . PHE C 1 19 ? 95.820 81.782 80.536 1.00 17.67 19 PHE C CA 1
ATOM 1278 C C . PHE C 1 19 ? 96.566 81.566 79.223 1.00 17.97 19 PHE C C 1
ATOM 1279 O O . PHE C 1 19 ? 97.712 82.009 79.103 1.00 19.47 19 PHE C O 1
ATOM 1287 N N 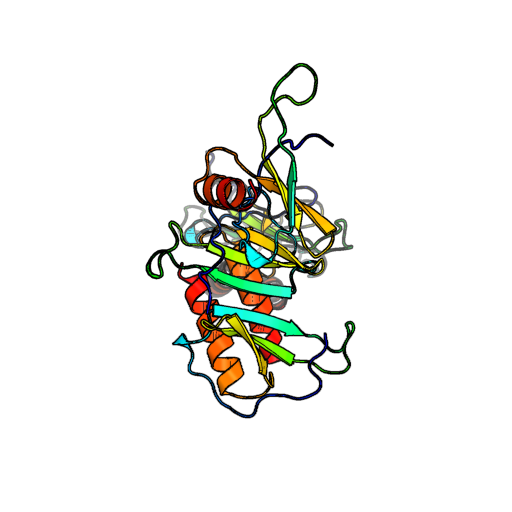. ILE C 1 20 ? 95.948 80.901 78.246 1.00 16.10 20 ILE C N 1
ATOM 1288 C CA . ILE C 1 20 ? 96.636 80.427 77.046 1.00 16.51 20 ILE C CA 1
ATOM 1289 C C . ILE C 1 20 ? 96.323 81.359 75.889 1.00 16.66 20 ILE C C 1
ATOM 1290 O O . ILE C 1 20 ? 95.150 81.635 75.608 1.00 19.69 20 ILE C O 1
ATOM 1295 N N . VAL C 1 21 ? 97.369 81.808 75.193 1.00 14.62 21 VAL C N 1
ATOM 1296 C CA . VAL C 1 21 ? 97.212 82.660 74.011 1.00 14.43 21 VAL C CA 1
ATOM 1297 C C . VAL C 1 21 ? 97.509 81.948 72.702 1.00 14.37 21 VAL C C 1
ATOM 1298 O O . VAL C 1 21 ? 97.268 82.534 71.636 1.00 15.12 21 VAL C O 1
ATOM 1302 N N . GLY C 1 22 ? 98.006 80.718 72.732 1.00 14.18 22 GLY C N 1
ATOM 1303 C CA . GLY C 1 22 ? 98.318 80.031 71.495 1.00 16.16 22 GLY C CA 1
ATOM 1304 C C . GLY C 1 22 ? 99.067 78.756 71.791 1.00 14.48 22 GLY C C 1
ATOM 1305 O O . GLY C 1 22 ? 99.268 78.381 72.950 1.00 15.63 22 GLY C O 1
ATOM 1306 N N . PHE C 1 23 ? 99.481 78.090 70.716 1.00 15.76 23 PHE C N 1
ATOM 1307 C CA . PHE C 1 23 ? 100.308 76.902 70.873 1.00 15.06 23 PHE C CA 1
ATOM 1308 C C . PHE C 1 23 ? 101.101 76.649 69.602 1.00 15.24 23 PHE C C 1
ATOM 1309 O O . PHE C 1 23 ? 100.796 77.171 68.529 1.00 16.33 23 PHE C O 1
ATOM 1317 N N . THR C 1 24 ? 102.139 75.833 69.762 1.00 16.31 24 THR C N 1
ATOM 1318 C CA . THR C 1 24 ? 102.929 75.297 68.668 1.00 17.75 24 THR C CA 1
ATOM 1319 C C . THR C 1 24 ? 102.918 73.784 68.806 1.00 16.06 24 THR C C 1
ATOM 1320 O O . THR C 1 24 ? 102.954 73.262 69.924 1.00 16.96 24 THR C O 1
ATOM 1324 N N . ARG C 1 25 ? 102.823 73.074 67.688 1.00 17.32 25 ARG C N 1
ATOM 1325 C CA . ARG C 1 25 ? 102.834 71.619 67.723 1.00 19.01 25 ARG C CA 1
ATOM 1326 C C . ARG C 1 25 ? 104.237 71.097 67.442 1.00 18.95 25 ARG C C 1
ATOM 1327 O O . ARG C 1 25 ? 104.942 71.591 66.553 1.00 21.25 25 ARG C O 1
ATOM 1335 N N . GLN C 1 26 ? 104.649 70.117 68.235 1.00 19.55 26 GLN C N 1
ATOM 1336 C CA . GLN C 1 26 ? 105.884 69.387 68.017 1.00 19.81 26 GLN C CA 1
ATOM 1337 C C . GLN C 1 26 ? 105.508 67.996 67.530 1.00 23.97 26 GLN C C 1
ATOM 1338 O O . GLN C 1 26 ? 104.731 67.296 68.191 1.00 22.64 26 GLN C O 1
ATOM 1344 N N . LEU C 1 27 ? 106.023 67.615 66.366 1.00 24.74 27 LEU C N 1
ATOM 1345 C CA . LEU C 1 27 ? 105.720 66.330 65.751 1.00 26.13 27 LEU C CA 1
ATOM 1346 C C . LEU C 1 27 ? 106.931 65.414 65.838 1.00 34.54 27 LEU C C 1
ATOM 1347 O O . LEU C 1 27 ? 108.055 65.833 65.536 1.00 35.19 27 LEU C O 1
ATOM 1352 N N . ALA C 1 28 ? 106.691 64.160 66.233 1.00 37.02 28 ALA C N 1
ATOM 1353 C CA . ALA C 1 28 ? 107.779 63.195 66.366 1.00 40.63 28 ALA C CA 1
ATOM 1354 C C . ALA C 1 28 ? 108.463 62.934 65.030 1.00 48.10 28 ALA C C 1
ATOM 1355 O O . ALA C 1 28 ? 109.692 62.832 64.964 1.00 59.40 28 ALA C O 1
ATOM 1357 N N . ASN C 1 29 ? 107.694 62.821 63.952 1.00 44.02 29 ASN C N 1
ATOM 1358 C CA . ASN C 1 29 ? 108.370 62.521 62.694 1.00 61.09 29 ASN C CA 1
ATOM 1359 C C . ASN C 1 29 ? 109.164 63.699 62.139 1.00 57.21 29 ASN C C 1
ATOM 1360 O O . ASN C 1 29 ? 109.812 63.545 61.098 1.00 63.23 29 ASN C O 1
ATOM 1365 N N . GLU C 1 30 ? 109.139 64.856 62.802 1.00 49.49 30 GLU C N 1
ATOM 1366 C CA . GLU C 1 30 ? 110.086 65.923 62.507 1.00 45.59 30 GLU C CA 1
ATOM 1367 C C . GLU C 1 30 ? 111.325 65.757 63.384 1.00 47.57 30 GLU C C 1
ATOM 1368 O O . GLU C 1 30 ? 111.758 64.629 63.639 1.00 60.43 30 GLU C O 1
ATOM 1374 N N . GLY C 1 31 ? 111.892 66.862 63.868 1.00 51.20 31 GLY C N 1
ATOM 1375 C CA . GLY C 1 31 ? 113.193 66.795 64.513 1.00 54.21 31 GLY C CA 1
ATOM 1376 C C . GLY C 1 31 ? 113.215 66.048 65.834 1.00 52.22 31 GLY C C 1
ATOM 1377 O O . GLY C 1 31 ? 114.262 65.533 66.237 1.00 61.22 31 GLY C O 1
ATOM 1378 N N . CYS C 1 32 ? 112.079 65.965 66.520 1.00 46.45 32 CYS C N 1
ATOM 1379 C CA . CYS C 1 32 ? 112.044 65.492 67.898 1.00 40.84 32 CYS C CA 1
ATOM 1380 C C . CYS C 1 32 ? 111.598 64.036 67.985 1.00 47.73 32 CYS C C 1
ATOM 1381 O O . CYS C 1 32 ? 111.085 63.455 67.031 1.00 55.92 32 CYS C O 1
ATOM 1384 N N . ASP C 1 33 ? 111.787 63.451 69.171 1.00 49.55 33 ASP C N 1
ATOM 1385 C CA . ASP C 1 33 ? 111.472 62.039 69.373 1.00 52.70 33 ASP C CA 1
ATOM 1386 C C . ASP C 1 33 ? 110.001 61.795 69.693 1.00 45.18 33 ASP C C 1
ATOM 1387 O O . ASP C 1 33 ? 109.497 60.694 69.441 1.00 44.42 33 ASP C O 1
ATOM 1392 N N . ILE C 1 34 ? 109.302 62.781 70.261 1.00 30.14 34 ILE C N 1
ATOM 1393 C CA . ILE C 1 34 ? 107.922 62.608 70.697 1.00 28.42 34 ILE C CA 1
ATOM 1394 C C . ILE C 1 34 ? 107.065 63.761 70.187 1.00 26.67 34 ILE C C 1
ATOM 1395 O O . ILE C 1 34 ? 107.565 64.816 69.789 1.00 27.62 34 ILE C O 1
ATOM 1400 N N . ASN C 1 35 ? 105.750 63.550 70.222 1.00 26.80 35 ASN C N 1
ATOM 1401 C CA . ASN C 1 35 ? 104.798 64.618 69.951 1.00 25.99 35 ASN C CA 1
ATOM 1402 C C . ASN C 1 35 ? 104.563 65.435 71.216 1.00 23.53 35 ASN C C 1
ATOM 1403 O O . ASN C 1 35 ? 104.629 64.914 72.332 1.00 24.57 35 ASN C O 1
ATOM 1408 N N . ALA C 1 36 ? 104.273 66.723 71.035 1.00 19.73 36 ALA C N 1
ATOM 1409 C CA . ALA C 1 36 ? 103.942 67.569 72.176 1.00 20.23 36 ALA C CA 1
ATOM 1410 C C . ALA C 1 36 ? 103.158 68.780 71.702 1.00 19.40 36 ALA C C 1
ATOM 1411 O O . ALA C 1 36 ? 103.248 69.188 70.541 1.00 19.98 36 ALA C O 1
ATOM 1413 N N . ILE C 1 37 ? 102.386 69.352 72.619 1.00 18.00 37 ILE C N 1
ATOM 1414 C CA . ILE C 1 37 ? 101.769 70.659 72.426 1.00 17.47 37 ILE C CA 1
ATOM 1415 C C . ILE C 1 37 ? 102.531 71.635 73.305 1.00 21.18 37 ILE C C 1
ATOM 1416 O O . ILE C 1 37 ? 102.636 71.430 74.522 1.00 22.77 37 ILE C O 1
ATOM 1421 N N . ILE C 1 38 ? 103.063 72.689 72.703 1.00 16.09 38 ILE C N 1
ATOM 1422 C CA . ILE C 1 38 ? 103.785 73.727 73.428 1.00 14.39 38 ILE C CA 1
ATOM 1423 C C . ILE C 1 38 ? 102.840 74.915 73.566 1.00 14.88 38 ILE C C 1
ATOM 1424 O O . ILE C 1 38 ? 102.624 75.674 72.611 1.00 16.55 38 ILE C O 1
ATOM 1429 N N . PHE C 1 39 ? 102.272 75.079 74.753 1.00 15.72 39 PHE C N 1
ATOM 1430 C CA . PHE C 1 39 ? 101.352 76.175 74.999 1.00 14.78 39 PHE C CA 1
ATOM 1431 C C . PHE C 1 39 ? 102.117 77.468 75.230 1.00 16.62 39 PHE C C 1
ATOM 1432 O O . PHE C 1 39 ? 103.161 77.489 75.886 1.00 18.17 39 PHE C O 1
ATOM 1440 N N . HIS C 1 40 ? 101.586 78.549 74.679 1.00 16.81 40 HIS C N 1
ATOM 1441 C CA . HIS C 1 40 ? 102.086 79.895 74.903 1.00 17.42 40 HIS C CA 1
ATOM 1442 C C . HIS C 1 40 ? 101.107 80.591 75.836 1.00 16.10 40 HIS C C 1
ATOM 1443 O O . HIS C 1 40 ? 99.894 80.565 75.595 1.00 17.87 40 HIS C O 1
ATOM 1450 N N . THR C 1 41 ? 101.621 81.163 76.919 1.00 19.01 41 THR C N 1
ATOM 1451 C CA . THR C 1 41 ? 100.781 81.716 77.973 1.00 18.14 41 THR C CA 1
ATOM 1452 C C . THR C 1 41 ? 100.922 83.230 78.065 1.00 20.45 41 THR C C 1
ATOM 1453 O O . THR C 1 41 ? 101.796 83.849 77.448 1.00 20.78 41 THR C O 1
ATOM 1457 N N . LYS C 1 42 ? 100.046 83.826 78.881 1.00 19.97 42 LYS C N 1
ATOM 1458 C CA . LYS C 1 42 ? 100.095 85.271 79.092 1.00 19.61 42 LYS C CA 1
ATOM 1459 C C . LYS C 1 42 ? 101.339 85.712 79.852 1.00 24.22 42 LYS C C 1
ATOM 1460 O O . LYS C 1 42 ? 101.721 86.882 79.760 1.00 32.46 42 LYS C O 1
ATOM 1466 N N . LYS C 1 43 ? 101.984 84.813 80.584 1.00 26.40 43 LYS C N 1
ATOM 1467 C CA . LYS C 1 43 ? 103.232 85.159 81.255 1.00 31.24 43 LYS C CA 1
ATOM 1468 C C . LYS C 1 43 ? 104.443 85.013 80.348 1.00 34.37 43 LYS C C 1
ATOM 1469 O O . LYS C 1 43 ? 105.577 85.109 80.830 1.00 35.63 43 LYS C O 1
ATOM 1475 N N . LYS C 1 44 ? 104.227 84.790 79.050 1.00 29.78 44 LYS C N 1
ATOM 1476 C CA . LYS C 1 44 ? 105.302 84.639 78.075 1.00 34.95 44 LYS C CA 1
ATOM 1477 C C . LYS C 1 44 ? 106.233 83.484 78.413 1.00 38.29 44 LYS C C 1
ATOM 1478 O O . LYS C 1 44 ? 107.400 83.470 78.004 1.00 41.93 44 LYS C O 1
ATOM 1484 N N . LEU C 1 45 ? 105.734 82.528 79.179 1.00 38.66 45 LEU C N 1
ATOM 1485 C CA . LEU C 1 45 ? 106.395 81.254 79.366 1.00 41.08 45 LEU C CA 1
ATOM 1486 C C . LEU C 1 45 ? 105.732 80.246 78.441 1.00 41.25 45 LEU C C 1
ATOM 1487 O O . LEU C 1 45 ? 104.577 80.413 78.036 1.00 43.10 45 LEU C O 1
ATOM 1492 N N . SER C 1 46 ? 106.489 79.229 78.062 1.00 31.67 46 SER C N 1
ATOM 1493 C CA . SER C 1 46 ? 105.955 78.133 77.274 1.00 24.88 46 SER C CA 1
ATOM 1494 C C . SER C 1 46 ? 105.988 76.867 78.113 1.00 25.65 46 SER C C 1
ATOM 1495 O O . SER C 1 46 ? 106.827 76.714 79.006 1.00 25.82 46 SER C O 1
ATOM 1498 N N . VAL C 1 47 ? 105.042 75.976 77.834 1.00 18.90 47 VAL C N 1
ATOM 1499 C CA . VAL C 1 47 ? 104.830 74.770 78.624 1.00 17.38 47 VAL C CA 1
ATOM 1500 C C . VAL C 1 47 ? 104.652 73.597 77.669 1.00 16.48 47 VAL C C 1
ATOM 1501 O O . VAL C 1 47 ? 103.891 73.688 76.699 1.00 15.78 47 VAL C O 1
ATOM 1505 N N . CYS C 1 48 ? 105.356 72.496 77.934 1.00 17.25 48 CYS C N 1
ATOM 1506 C CA . CYS C 1 48 ? 105.210 71.274 77.151 1.00 14.94 48 CYS C CA 1
ATOM 1507 C C . CYS C 1 48 ? 104.058 70.464 77.713 1.00 16.09 48 CYS C C 1
ATOM 1508 O O . CYS C 1 48 ? 104.084 70.083 78.887 1.00 19.75 48 CYS C O 1
ATOM 1511 N N . ALA C 1 49 ? 103.065 70.176 76.885 1.00 15.45 49 ALA C N 1
ATOM 1512 C CA . ALA C 1 49 ? 101.863 69.502 77.352 1.00 16.65 49 ALA C CA 1
ATOM 1513 C C . ALA C 1 49 ? 101.615 68.224 76.562 1.00 15.44 49 ALA C C 1
ATOM 1514 O O . ALA C 1 49 ? 101.915 68.137 75.362 1.00 16.56 49 ALA C O 1
ATOM 1516 N N . ASN C 1 50 ? 101.049 67.241 77.249 1.00 16.67 50 ASN C N 1
ATOM 1517 C CA . ASN C 1 50 ? 100.745 65.941 76.668 1.00 16.73 50 ASN C CA 1
ATOM 1518 C C . ASN C 1 50 ? 99.543 66.058 75.743 1.00 17.24 50 ASN C C 1
ATOM 1519 O O . ASN C 1 50 ? 98.437 66.331 76.224 1.00 18.43 50 ASN C O 1
ATOM 1524 N N . PRO C 1 51 ? 99.695 65.845 74.435 1.00 17.60 51 PRO C N 1
ATOM 1525 C CA . PRO C 1 51 ? 98.549 66.030 73.528 1.00 18.94 51 PRO C CA 1
ATOM 1526 C C . PRO C 1 51 ? 97.394 65.078 73.783 1.00 18.70 51 PRO C C 1
ATOM 1527 O O . PRO C 1 51 ? 96.285 65.342 73.298 1.00 21.59 51 PRO C O 1
ATOM 1531 N N . LYS C 1 52 ? 97.607 63.996 74.542 1.00 18.37 52 LYS C N 1
ATOM 1532 C CA . LYS C 1 52 ? 96.558 63.013 74.777 1.00 19.79 52 LYS C CA 1
ATOM 1533 C C . LYS C 1 52 ? 95.654 63.361 75.954 1.00 19.64 52 LYS C C 1
ATOM 1534 O O . LYS C 1 52 ? 94.620 62.706 76.134 1.00 22.65 52 LYS C O 1
ATOM 1540 N N . GLN C 1 53 ? 96.002 64.370 76.751 1.00 17.53 53 GLN C N 1
ATOM 1541 C CA . GLN C 1 53 ? 95.236 64.671 77.954 1.00 18.18 53 GLN C CA 1
ATOM 1542 C C . GLN C 1 53 ? 94.035 65.562 77.655 1.00 17.68 53 GLN C C 1
ATOM 1543 O O . GLN C 1 53 ? 94.079 66.433 76.775 1.00 18.63 53 GLN C O 1
ATOM 1549 N N . THR C 1 54 ? 92.954 65.321 78.403 1.00 19.44 54 THR C N 1
ATOM 1550 C CA . THR C 1 54 ? 91.677 65.990 78.159 1.00 19.81 54 THR C CA 1
ATOM 1551 C C . THR C 1 54 ? 91.821 67.503 78.215 1.00 22.44 54 THR C C 1
ATOM 1552 O O . THR C 1 54 ? 91.308 68.217 77.344 1.00 21.94 54 THR C O 1
ATOM 1556 N N . TRP C 1 55 ? 92.502 68.019 79.241 1.00 19.48 55 TRP C N 1
ATOM 1557 C CA . TRP C 1 55 ? 92.602 69.470 79.399 1.00 19.32 55 TRP C CA 1
ATOM 1558 C C . TRP C 1 55 ? 93.321 70.115 78.231 1.00 19.57 55 TRP C C 1
ATOM 1559 O O . TRP C 1 55 ? 92.989 71.244 77.850 1.00 19.58 55 TRP C O 1
ATOM 1570 N N . VAL C 1 56 ? 94.300 69.417 77.655 1.00 17.30 56 VAL C N 1
ATOM 1571 C CA . VAL C 1 56 ? 95.048 69.940 76.516 1.00 17.89 56 VAL C CA 1
ATOM 1572 C C . VAL C 1 56 ? 94.151 70.010 75.291 1.00 19.43 56 VAL C C 1
ATOM 1573 O O . VAL C 1 56 ? 94.090 71.037 74.599 1.00 20.61 56 VAL C O 1
ATOM 1577 N N . LYS C 1 57 ? 93.444 68.916 75.001 1.00 17.48 57 LYS C N 1
ATOM 1578 C CA . LYS C 1 57 ? 92.533 68.902 73.857 1.00 17.70 57 LYS C CA 1
ATOM 1579 C C . LYS C 1 57 ? 91.446 69.958 74.003 1.00 22.36 57 LYS C C 1
ATOM 1580 O O . LYS C 1 57 ? 91.031 70.576 73.010 1.00 20.70 57 LYS C O 1
ATOM 1586 N N . TYR C 1 58 ? 90.976 70.185 75.232 1.00 21.09 58 TYR C N 1
ATOM 1587 C CA . TYR C 1 58 ? 89.919 71.166 75.459 1.00 22.66 58 TYR C CA 1
ATOM 1588 C C . TYR C 1 58 ? 90.383 72.573 75.101 1.00 22.54 58 TYR C C 1
ATOM 1589 O O . TYR C 1 58 ? 89.683 73.307 74.391 1.00 23.45 58 TYR C O 1
ATOM 1598 N N . ILE C 1 59 ? 91.569 72.965 75.575 1.00 19.71 59 ILE C N 1
ATOM 1599 C CA . ILE C 1 59 ? 92.076 74.306 75.289 1.00 18.88 59 ILE C CA 1
ATOM 1600 C C . ILE C 1 59 ? 92.294 74.489 73.799 1.00 22.64 59 ILE C C 1
ATOM 1601 O O . ILE C 1 59 ? 91.957 75.537 73.233 1.00 20.80 59 ILE C O 1
ATOM 1606 N N . VAL C 1 60 ? 92.854 73.477 73.137 1.00 20.40 60 VAL C N 1
ATOM 1607 C CA . VAL C 1 60 ? 93.111 73.585 71.702 1.00 19.63 60 VAL C CA 1
ATOM 1608 C C . VAL C 1 60 ? 91.805 73.758 70.927 1.00 20.81 60 VAL C C 1
ATOM 1609 O O . VAL C 1 60 ? 91.706 74.598 70.016 1.00 21.83 60 VAL C O 1
ATOM 1613 N N . ARG C 1 61 ? 90.777 72.982 71.283 1.00 20.14 61 ARG C N 1
ATOM 1614 C CA . ARG C 1 61 ? 89.488 73.087 70.600 1.00 21.88 61 ARG C CA 1
ATOM 1615 C C . ARG C 1 61 ? 88.854 74.448 70.842 1.00 23.72 61 ARG C C 1
ATOM 1616 O O . ARG C 1 61 ? 88.272 75.050 69.929 1.00 21.74 61 ARG C O 1
ATOM 1624 N N . LEU C 1 62 ? 88.971 74.957 72.066 1.00 20.99 62 LEU C N 1
ATOM 1625 C CA . LEU C 1 62 ? 88.416 76.264 72.394 1.00 23.77 62 LEU C CA 1
ATOM 1626 C C . LEU C 1 62 ? 89.121 77.379 71.633 1.00 22.84 62 LEU C C 1
ATOM 1627 O O . LEU C 1 62 ? 88.465 78.294 71.122 1.00 22.10 62 LEU C O 1
ATOM 1632 N N . LEU C 1 63 ? 90.456 77.328 71.551 1.00 19.70 63 LEU C N 1
ATOM 1633 C CA . LEU C 1 63 ? 91.184 78.342 70.791 1.00 20.20 63 LEU C CA 1
ATOM 1634 C C . LEU C 1 63 ? 90.735 78.369 69.337 1.00 19.20 63 LEU C C 1
ATOM 1635 O O . LEU C 1 63 ? 90.523 79.449 68.766 1.00 18.92 63 LEU C O 1
ATOM 1640 N N . SER C 1 64 ? 90.600 77.195 68.717 1.00 19.20 64 SER C N 1
ATOM 1641 C CA . SER C 1 64 ? 90.231 77.150 67.304 1.00 19.10 64 SER C CA 1
ATOM 1642 C C . SER C 1 64 ? 88.811 77.659 67.086 1.00 21.18 64 SER C C 1
ATOM 1643 O O . SER C 1 64 ? 88.539 78.354 66.099 1.00 19.06 64 SER C O 1
ATOM 1646 N N . LYS C 1 65 ? 87.895 77.326 67.998 1.00 20.25 65 LYS C N 1
ATOM 1647 C CA . LYS C 1 65 ? 86.523 77.812 67.896 1.00 19.93 65 LYS C CA 1
ATOM 1648 C C . LYS C 1 65 ? 86.466 79.328 68.044 1.00 19.73 65 LYS C C 1
ATOM 1649 O O . LYS C 1 65 ? 85.730 80.005 67.318 1.00 20.25 65 LYS C O 1
ATOM 1655 N N . LYS C 1 66 ? 87.252 79.883 68.973 1.00 19.26 66 LYS C N 1
ATOM 1656 C CA . LYS C 1 66 ? 87.284 81.334 69.132 1.00 19.76 66 LYS C CA 1
ATOM 1657 C C . LYS C 1 66 ? 87.820 82.015 67.881 1.00 18.30 66 LYS C C 1
ATOM 1658 O O . LYS C 1 66 ? 87.276 83.041 67.448 1.00 18.77 66 LYS C O 1
ATOM 1664 N N . VAL C 1 67 ? 88.871 81.452 67.275 1.00 17.23 67 VAL C N 1
ATOM 1665 C CA . VAL C 1 67 ? 89.379 82.018 66.025 1.00 16.13 67 VAL C CA 1
ATOM 1666 C C . VAL C 1 67 ? 88.329 81.925 64.928 1.00 16.84 67 VAL C C 1
ATOM 1667 O O . VAL C 1 67 ? 88.117 82.883 64.169 1.00 17.00 67 VAL C O 1
ATOM 1671 N N . LYS C 1 68 ? 87.656 80.775 64.815 1.00 17.10 68 LYS C N 1
ATOM 1672 C CA . LYS C 1 68 ? 86.621 80.638 63.790 1.00 17.90 68 LYS C CA 1
ATOM 1673 C C . LYS C 1 68 ? 85.609 81.773 63.873 1.00 18.77 68 LYS C C 1
ATOM 1674 O O . LYS C 1 68 ? 85.173 82.313 62.847 1.00 19.97 68 LYS C O 1
ATOM 1680 N N . ASN C 1 69 ? 85.255 82.179 65.093 1.00 19.61 69 ASN C N 1
ATOM 1681 C CA . ASN C 1 69 ? 84.210 83.172 65.299 1.00 22.33 69 ASN C CA 1
ATOM 1682 C C . ASN C 1 69 ? 84.683 84.613 65.168 1.00 20.42 69 ASN C C 1
ATOM 1683 O O . ASN C 1 69 ? 83.837 85.515 65.147 1.00 24.43 69 ASN C O 1
ATOM 1688 N N . MET C 1 70 ? 85.982 84.866 65.070 1.00 18.92 70 MET C N 1
ATOM 1689 C CA . MET C 1 70 ? 86.460 86.241 64.924 1.00 20.53 70 MET C CA 1
ATOM 1690 C C . MET C 1 70 ? 86.011 86.882 63.612 1.00 22.98 70 MET C C 1
ATOM 1691 O O . MET C 1 70 ? 85.760 88.091 63.551 1.00 25.67 70 MET C O 1
ATOM 1697 N N . ALA D 1 1 ? 105.845 89.981 83.650 1.00 60.69 1 ALA D N 1
ATOM 1698 C CA . ALA D 1 1 ? 106.326 89.682 82.307 1.00 59.97 1 ALA D CA 1
ATOM 1699 C C . ALA D 1 1 ? 106.618 90.970 81.549 1.00 57.27 1 ALA D C 1
ATOM 1700 O O . ALA D 1 1 ? 106.853 92.019 82.149 1.00 66.74 1 ALA D O 1
ATOM 1702 N N . SER D 1 2 ? 106.602 90.882 80.224 1.00 43.58 2 SER D N 1
ATOM 1703 C CA . SER D 1 2 ? 106.758 92.036 79.357 1.00 37.04 2 SER D CA 1
ATOM 1704 C C . SER D 1 2 ? 105.524 92.172 78.477 1.00 29.62 2 SER D C 1
ATOM 1705 O O . SER D 1 2 ? 104.717 91.248 78.348 1.00 30.94 2 SER D O 1
ATOM 1708 N N . ASN D 1 3 ? 105.377 93.342 77.868 1.00 26.25 3 ASN D N 1
ATOM 1709 C CA . ASN D 1 3 ? 104.199 93.584 77.053 1.00 22.87 3 ASN D CA 1
ATOM 1710 C C . ASN D 1 3 ? 104.260 92.757 75.777 1.00 22.18 3 ASN D C 1
ATOM 1711 O O . ASN D 1 3 ? 105.334 92.405 75.286 1.00 25.98 3 ASN D O 1
ATOM 1716 N N . PHE D 1 4 ? 103.083 92.464 75.233 1.00 19.40 4 PHE D N 1
ATOM 1717 C CA . PHE D 1 4 ? 102.980 91.606 74.060 1.00 18.46 4 PHE D CA 1
ATOM 1718 C C . PHE D 1 4 ? 103.467 92.334 72.812 1.00 17.64 4 PHE D C 1
ATOM 1719 O O . PHE D 1 4 ? 103.214 93.531 72.628 1.00 18.92 4 PHE D O 1
ATOM 1727 N N . ASP D 1 5 ? 104.141 91.595 71.928 1.00 17.79 5 ASP D N 1
ATOM 1728 C CA . ASP D 1 5 ? 104.629 92.156 70.665 1.00 18.24 5 ASP D CA 1
ATOM 1729 C C . ASP D 1 5 ? 103.477 92.187 69.663 1.00 16.22 5 ASP D C 1
ATOM 1730 O O . ASP D 1 5 ? 103.236 91.228 68.932 1.00 17.32 5 ASP D O 1
ATOM 1735 N N . CYS D 1 6 ? 102.784 93.323 69.592 1.00 15.55 6 CYS D N 1
ATOM 1736 C CA . CYS D 1 6 ? 101.607 93.435 68.733 1.00 14.79 6 CYS D CA 1
ATOM 1737 C C . CYS D 1 6 ? 101.949 93.401 67.248 1.00 14.75 6 CYS D C 1
ATOM 1738 O O . CYS D 1 6 ? 102.921 94.017 66.790 1.00 14.81 6 CYS D O 1
ATOM 1741 N N . CYS D 1 7 ? 101.098 92.715 66.489 1.00 14.11 7 CYS D N 1
ATOM 1742 C CA . CYS D 1 7 ? 100.976 92.958 65.057 1.00 13.64 7 CYS D CA 1
ATOM 1743 C C . CYS D 1 7 ? 100.241 94.271 64.826 1.00 13.18 7 CYS D C 1
ATOM 1744 O O . CYS D 1 7 ? 99.230 94.555 65.477 1.00 14.02 7 CYS D O 1
ATOM 1747 N N . LEU D 1 8 ? 100.726 95.059 63.859 1.00 13.04 8 LEU D N 1
ATOM 1748 C CA . LEU D 1 8 ? 100.125 96.345 63.523 1.00 12.96 8 LEU D CA 1
ATOM 1749 C C . LEU D 1 8 ? 99.371 96.323 62.205 1.00 14.89 8 LEU D C 1
ATOM 1750 O O . LEU D 1 8 ? 98.698 97.313 61.878 1.00 15.96 8 LEU D O 1
ATOM 1755 N N . GLY D 1 9 ? 99.469 95.233 61.451 1.00 12.80 9 GLY D N 1
ATOM 1756 C CA . GLY D 1 9 ? 98.748 95.067 60.202 1.00 13.25 9 GLY D CA 1
ATOM 1757 C C . GLY D 1 9 ? 98.888 93.629 59.759 1.00 12.95 9 GLY D C 1
ATOM 1758 O O . GLY D 1 9 ? 99.505 92.807 60.441 1.00 13.95 9 GLY D O 1
ATOM 1759 N N . TYR D 1 10 ? 98.328 93.339 58.584 1.00 13.49 10 TYR D N 1
ATOM 1760 C CA . TYR D 1 10 ? 98.171 91.974 58.110 1.00 13.73 10 TYR D CA 1
ATOM 1761 C C . TYR D 1 10 ? 98.879 91.769 56.780 1.00 13.79 10 TYR D C 1
ATOM 1762 O O . TYR D 1 10 ? 98.965 92.681 55.951 1.00 15.78 10 TYR D O 1
ATOM 1771 N N . THR D 1 11 ? 99.327 90.538 56.563 1.00 13.97 11 THR D N 1
ATOM 1772 C CA . THR D 1 11 ? 99.893 90.190 55.270 1.00 13.17 11 THR D CA 1
ATOM 1773 C C . THR D 1 11 ? 98.835 90.249 54.170 1.00 15.72 11 THR D C 1
ATOM 1774 O O . THR D 1 11 ? 97.662 89.923 54.392 1.00 15.00 11 THR D O 1
ATOM 1778 N N . ASP D 1 12 ? 99.265 90.675 52.972 1.00 13.69 12 ASP D N 1
ATOM 1779 C CA . ASP D 1 12 ? 98.430 90.648 51.775 1.00 13.09 12 ASP D CA 1
ATOM 1780 C C . ASP D 1 12 ? 98.442 89.300 51.079 1.00 13.73 12 ASP D C 1
ATOM 1781 O O . ASP D 1 12 ? 97.665 89.105 50.145 1.00 14.70 12 ASP D O 1
ATOM 1786 N N . ARG D 1 13 ? 99.298 88.374 51.487 1.00 13.06 13 ARG D N 1
ATOM 1787 C CA . ARG D 1 13 ? 99.503 87.130 50.764 1.00 14.10 13 ARG D CA 1
ATOM 1788 C C . ARG D 1 13 ? 99.404 85.970 51.738 1.00 14.19 13 ARG D C 1
ATOM 1789 O O . ARG D 1 13 ? 99.993 86.024 52.829 1.00 14.64 13 ARG D O 1
ATOM 1797 N N . ILE D 1 14 ? 98.669 84.923 51.341 1.00 13.39 14 ILE D N 1
ATOM 1798 C CA . ILE D 1 14 ? 98.541 83.747 52.208 1.00 13.63 14 ILE D CA 1
ATOM 1799 C C . ILE D 1 14 ? 99.879 83.013 52.294 1.00 15.45 14 ILE D C 1
ATOM 1800 O O . ILE D 1 14 ? 100.795 83.214 51.488 1.00 16.93 14 ILE D O 1
ATOM 1805 N N . LEU D 1 15 ? 99.990 82.153 53.304 1.00 15.35 15 LEU D N 1
ATOM 1806 C CA . LEU D 1 15 ? 101.142 81.284 53.480 1.00 15.98 15 LEU D CA 1
ATOM 1807 C C . LEU D 1 15 ? 100.623 79.857 53.570 1.00 16.85 15 LEU D C 1
ATOM 1808 O O . LEU D 1 15 ? 99.620 79.603 54.242 1.00 20.36 15 LEU D O 1
ATOM 1813 N N . HIS D 1 16 ? 101.304 78.929 52.906 1.00 15.75 16 HIS D N 1
ATOM 1814 C CA . HIS D 1 16 ? 100.841 77.544 52.898 1.00 16.31 16 HIS D CA 1
ATOM 1815 C C . HIS D 1 16 ? 101.040 76.896 54.268 1.00 20.16 16 HIS D C 1
ATOM 1816 O O . HIS D 1 16 ? 102.047 77.147 54.939 1.00 19.00 16 HIS D O 1
ATOM 1823 N N . PRO D 1 17 ? 100.107 76.041 54.704 1.00 17.40 17 PRO D N 1
ATOM 1824 C CA . PRO D 1 17 ? 100.231 75.435 56.038 1.00 17.78 17 PRO D CA 1
ATOM 1825 C C . PRO D 1 17 ? 101.464 74.586 56.240 1.00 17.60 17 PRO D C 1
ATOM 1826 O O . PRO D 1 17 ? 101.857 74.391 57.397 1.00 20.18 17 PRO D O 1
ATOM 1830 N N . LYS D 1 18 ? 102.097 74.086 55.180 1.00 18.02 18 LYS D N 1
ATOM 1831 C CA . LYS D 1 18 ? 103.286 73.261 55.379 1.00 22.06 18 LYS D CA 1
ATOM 1832 C C . LYS D 1 18 ? 104.407 74.028 56.066 1.00 23.23 18 LYS D C 1
ATOM 1833 O O . LYS D 1 18 ? 105.321 73.404 56.614 1.00 27.08 18 LYS D O 1
ATOM 1839 N N . PHE D 1 19 ? 104.353 75.357 56.069 1.00 19.51 19 PHE D N 1
ATOM 1840 C CA . PHE D 1 19 ? 105.381 76.176 56.699 1.00 22.22 19 PHE D CA 1
ATOM 1841 C C . PHE D 1 19 ? 105.030 76.616 58.111 1.00 23.24 19 PHE D C 1
ATOM 1842 O O . PHE D 1 19 ? 105.851 77.282 58.748 1.00 23.60 19 PHE D O 1
ATOM 1850 N N . ILE D 1 20 ? 103.846 76.275 58.617 1.00 17.84 20 ILE D N 1
ATOM 1851 C CA . ILE D 1 20 ? 103.323 76.863 59.847 1.00 16.22 20 ILE D CA 1
ATOM 1852 C C . ILE D 1 20 ? 103.255 75.790 60.926 1.00 18.38 20 ILE D C 1
ATOM 1853 O O . ILE D 1 20 ? 102.741 74.691 60.691 1.00 20.74 20 ILE D O 1
ATOM 1858 N N . VAL D 1 21 ? 103.786 76.107 62.104 1.00 16.41 21 VAL D N 1
ATOM 1859 C CA . VAL D 1 21 ? 103.835 75.153 63.210 1.00 16.86 21 VAL D CA 1
ATOM 1860 C C . VAL D 1 21 ? 103.015 75.584 64.414 1.00 16.98 21 VAL D C 1
ATOM 1861 O O . VAL D 1 21 ? 102.929 74.814 65.387 1.00 17.26 21 VAL D O 1
ATOM 1865 N N . GLY D 1 22 ? 102.442 76.781 64.417 1.00 15.91 22 GLY D N 1
ATOM 1866 C CA . GLY D 1 22 ? 101.687 77.223 65.577 1.00 15.74 22 GLY D CA 1
ATOM 1867 C C . GLY D 1 22 ? 101.040 78.562 65.306 1.00 15.54 22 GLY D C 1
ATOM 1868 O O . GLY D 1 22 ? 101.229 79.171 64.247 1.00 15.96 22 GLY D O 1
ATOM 1869 N N . PHE D 1 23 ? 100.274 79.024 66.291 1.00 14.75 23 PHE D N 1
ATOM 1870 C CA . PHE D 1 23 ? 99.677 80.347 66.200 1.00 14.45 23 PHE D CA 1
ATOM 1871 C C . PHE D 1 23 ? 99.486 80.920 67.593 1.00 15.41 23 PHE D C 1
ATOM 1872 O O . PHE D 1 23 ? 99.475 80.199 68.595 1.00 16.00 23 PHE D O 1
ATOM 1880 N N . THR D 1 24 ? 99.341 82.240 67.636 1.00 15.15 24 THR D N 1
ATOM 1881 C CA . THR D 1 24 ? 98.944 82.984 68.822 1.00 14.61 24 THR D CA 1
ATOM 1882 C C . THR D 1 24 ? 97.846 83.949 68.403 1.00 13.12 24 THR D C 1
ATOM 1883 O O . THR D 1 24 ? 97.922 84.540 67.321 1.00 14.72 24 THR D O 1
ATOM 1887 N N . ARG D 1 25 ? 96.827 84.115 69.247 1.00 12.86 25 ARG D N 1
ATOM 1888 C CA . ARG D 1 25 ? 95.776 85.092 68.977 1.00 13.72 25 ARG D CA 1
ATOM 1889 C C . ARG D 1 25 ? 96.057 86.400 69.711 1.00 14.05 25 ARG D C 1
ATOM 1890 O O . ARG D 1 25 ? 96.491 86.413 70.869 1.00 14.62 25 ARG D O 1
ATOM 1898 N N . GLN D 1 26 ? 95.836 87.504 69.010 1.00 11.93 26 GLN D N 1
ATOM 1899 C CA . GLN D 1 26 ? 96.014 88.844 69.545 1.00 11.91 26 GLN D CA 1
ATOM 1900 C C . GLN D 1 26 ? 94.654 89.520 69.549 1.00 11.94 26 GLN D C 1
ATOM 1901 O O . GLN D 1 26 ? 93.966 89.534 68.521 1.00 12.80 26 GLN D O 1
ATOM 1907 N N . LEU D 1 27 ? 94.251 90.042 70.707 1.00 13.78 27 LEU D N 1
ATOM 1908 C CA . LEU D 1 27 ? 92.940 90.660 70.878 1.00 14.02 27 LEU D CA 1
ATOM 1909 C C . LEU D 1 27 ? 93.100 92.130 71.235 1.00 15.40 27 LEU D C 1
ATOM 1910 O O . LEU D 1 27 ? 93.814 92.471 72.186 1.00 15.05 27 LEU D O 1
ATOM 1915 N N . ALA D 1 28 ? 92.426 92.995 70.473 1.00 14.62 28 ALA D N 1
ATOM 1916 C CA . ALA D 1 28 ? 92.415 94.421 70.781 1.00 14.43 28 ALA D CA 1
ATOM 1917 C C . ALA D 1 28 ? 91.877 94.700 72.181 1.00 16.95 28 ALA D C 1
ATOM 1918 O O . ALA D 1 28 ? 92.276 95.688 72.810 1.00 17.25 28 ALA D O 1
ATOM 1920 N N . ASN D 1 29 ? 90.983 93.851 72.690 1.00 16.93 29 ASN D N 1
ATOM 1921 C CA . ASN D 1 29 ? 90.467 94.098 74.035 1.00 18.21 29 ASN D CA 1
ATOM 1922 C C . ASN D 1 29 ? 91.489 93.806 75.128 1.00 20.26 29 ASN D C 1
ATOM 1923 O O . ASN D 1 29 ? 91.209 94.071 76.306 1.00 22.69 29 ASN D O 1
ATOM 1928 N N . GLU D 1 30 ? 92.664 93.300 74.762 1.00 17.17 30 GLU D N 1
ATOM 1929 C CA . GLU D 1 30 ? 93.779 93.115 75.676 1.00 17.02 30 GLU D CA 1
ATOM 1930 C C . GLU D 1 30 ? 94.875 94.168 75.504 1.00 15.98 30 GLU D C 1
ATOM 1931 O O . GLU D 1 30 ? 95.928 94.054 76.140 1.00 17.95 30 GLU D O 1
ATOM 1937 N N . GLY D 1 31 ? 94.666 95.188 74.665 1.00 16.42 31 GLY D N 1
ATOM 1938 C CA . GLY D 1 31 ? 95.504 96.381 74.670 1.00 15.83 31 GLY D CA 1
ATOM 1939 C C . GLY D 1 31 ? 96.165 96.712 73.344 1.00 15.68 31 GLY D C 1
ATOM 1940 O O . GLY D 1 31 ? 96.437 97.886 73.074 1.00 16.07 31 GLY D O 1
ATOM 1941 N N . CYS D 1 32 ? 96.473 95.707 72.526 1.00 15.35 32 CYS D N 1
ATOM 1942 C CA . CYS D 1 32 ? 96.967 96.030 71.197 1.00 13.54 32 CYS D CA 1
ATOM 1943 C C . CYS D 1 32 ? 95.890 96.771 70.409 1.00 13.89 32 CYS D C 1
ATOM 1944 O O . CYS D 1 32 ? 94.692 96.662 70.686 1.00 15.25 32 CYS D O 1
ATOM 1947 N N . ASP D 1 33 ? 96.326 97.519 69.393 1.00 13.01 33 ASP D N 1
ATOM 1948 C CA . ASP D 1 33 ? 95.370 98.318 68.622 1.00 13.63 33 ASP D CA 1
ATOM 1949 C C . ASP D 1 33 ? 94.380 97.458 67.843 1.00 14.31 33 ASP D C 1
ATOM 1950 O O . ASP D 1 33 ? 93.218 97.851 67.675 1.00 16.42 33 ASP D O 1
ATOM 1955 N N . ILE D 1 34 ? 94.816 96.304 67.319 1.00 13.60 34 ILE D N 1
ATOM 1956 C CA . ILE D 1 34 ? 93.984 95.484 66.440 1.00 13.16 34 ILE D CA 1
ATOM 1957 C C . ILE D 1 34 ? 93.963 94.033 66.916 1.00 12.51 34 ILE D C 1
ATOM 1958 O O . ILE D 1 34 ? 94.832 93.584 67.669 1.00 13.42 34 ILE D O 1
ATOM 1963 N N . ASN D 1 35 ? 92.951 93.292 66.452 1.00 13.65 35 ASN D N 1
ATOM 1964 C CA . ASN D 1 35 ? 92.981 91.842 66.549 1.00 13.22 35 ASN D CA 1
ATOM 1965 C C . ASN D 1 35 ? 93.897 91.291 65.467 1.00 13.51 35 ASN D C 1
ATOM 1966 O O . ASN D 1 35 ? 94.027 91.874 64.387 1.00 14.53 35 ASN D O 1
ATOM 1971 N N . ALA D 1 36 ? 94.528 90.154 65.750 1.00 12.18 36 ALA D N 1
ATOM 1972 C CA . ALA D 1 36 ? 95.341 89.515 64.719 1.00 12.75 36 ALA D CA 1
ATOM 1973 C C . ALA D 1 36 ? 95.529 88.049 65.063 1.00 11.42 36 ALA D C 1
ATOM 1974 O O . ALA D 1 36 ? 95.380 87.638 66.216 1.00 12.68 36 ALA D O 1
ATOM 1976 N N . ILE D 1 37 ? 95.857 87.250 64.049 1.00 11.82 37 ILE D N 1
ATOM 1977 C CA . ILE D 1 37 ? 96.391 85.908 64.265 1.00 12.34 37 ILE D CA 1
ATOM 1978 C C . ILE D 1 37 ? 97.855 85.939 63.869 1.00 13.17 37 ILE D C 1
ATOM 1979 O O . ILE D 1 37 ? 98.191 86.410 62.776 1.00 14.24 37 ILE D O 1
ATOM 1984 N N . ILE D 1 38 ? 98.727 85.472 64.760 1.00 14.02 38 ILE D N 1
ATOM 1985 C CA . ILE D 1 38 ? 100.161 85.431 64.501 1.00 13.68 38 ILE D CA 1
ATOM 1986 C C . ILE D 1 38 ? 100.518 83.984 64.229 1.00 13.84 38 ILE D C 1
ATOM 1987 O O . ILE D 1 38 ? 100.401 83.142 65.124 1.00 15.64 38 ILE D O 1
ATOM 1992 N N . PHE D 1 39 ? 100.936 83.679 62.999 1.00 13.51 39 PHE D N 1
ATOM 1993 C CA . PHE D 1 39 ? 101.390 82.336 62.668 1.00 13.20 39 PHE D CA 1
ATOM 1994 C C . PHE D 1 39 ? 102.882 82.227 62.938 1.00 17.82 39 PHE D C 1
ATOM 1995 O O . PHE D 1 39 ? 103.649 83.132 62.587 1.00 18.66 39 PHE D O 1
ATOM 2003 N N . HIS D 1 40 ? 103.278 81.132 63.581 1.00 17.73 40 HIS D N 1
ATOM 2004 C CA . HIS D 1 40 ? 104.676 80.836 63.869 1.00 17.59 40 HIS D CA 1
ATOM 2005 C C . HIS D 1 40 ? 105.173 79.857 62.815 1.00 18.94 40 HIS D C 1
ATOM 2006 O O . HIS D 1 40 ? 104.549 78.814 62.591 1.00 18.57 40 HIS D O 1
ATOM 2013 N N . THR D 1 41 ? 106.266 80.204 62.140 1.00 21.98 41 THR D N 1
ATOM 2014 C CA . THR D 1 41 ? 106.713 79.423 60.995 1.00 23.12 41 THR D CA 1
ATOM 2015 C C . THR D 1 41 ? 107.876 78.511 61.369 1.00 24.33 41 THR D C 1
ATOM 2016 O O . THR D 1 41 ? 108.505 78.656 62.420 1.00 24.22 41 THR D O 1
ATOM 2020 N N . LYS D 1 42 ? 108.171 77.566 60.468 1.00 25.91 42 LYS D N 1
ATOM 2021 C CA . LYS D 1 42 ? 109.283 76.646 60.691 1.00 30.84 42 LYS D CA 1
ATOM 2022 C C . LYS D 1 42 ? 110.618 77.376 60.735 1.00 38.51 42 LYS D C 1
ATOM 2023 O O . LYS D 1 42 ? 111.542 76.937 61.429 1.00 39.42 42 LYS D O 1
ATOM 2029 N N . LYS D 1 43 ? 110.745 78.482 60.005 1.00 32.05 43 LYS D N 1
ATOM 2030 C CA . LYS D 1 43 ? 111.956 79.289 60.065 1.00 34.30 43 LYS D CA 1
ATOM 2031 C C . LYS D 1 43 ? 111.989 80.200 61.281 1.00 36.34 43 LYS D C 1
ATOM 2032 O O . LYS D 1 43 ? 112.846 81.089 61.344 1.00 38.91 43 LYS D O 1
ATOM 2038 N N . LYS D 1 44 ? 111.074 80.001 62.233 1.00 32.72 44 LYS D N 1
ATOM 2039 C CA . LYS D 1 44 ? 111.041 80.755 63.488 1.00 32.59 44 LYS D CA 1
ATOM 2040 C C . LYS D 1 44 ? 110.719 82.233 63.271 1.00 31.69 44 LYS D C 1
ATOM 2041 O O . LYS D 1 44 ? 111.189 83.097 64.014 1.00 34.21 44 LYS D O 1
ATOM 2047 N N . LEU D 1 45 ? 109.917 82.536 62.256 1.00 29.05 45 LEU D N 1
ATOM 2048 C CA . LEU D 1 45 ? 109.465 83.892 61.982 1.00 28.68 45 LEU D CA 1
ATOM 2049 C C . LEU D 1 45 ? 107.977 84.006 62.293 1.00 26.23 45 LEU D C 1
ATOM 2050 O O . LEU D 1 45 ? 107.285 83.008 62.507 1.00 29.43 45 LEU D O 1
ATOM 2055 N N . SER D 1 46 ? 107.495 85.245 62.333 1.00 24.20 46 SER D N 1
ATOM 2056 C CA . SER D 1 46 ? 106.098 85.542 62.615 1.00 23.79 46 SER D CA 1
ATOM 2057 C C . SER D 1 46 ? 105.446 86.095 61.364 1.00 22.51 46 SER D C 1
ATOM 2058 O O . SER D 1 46 ? 106.040 86.918 60.658 1.00 24.96 46 SER D O 1
ATOM 2061 N N . VAL D 1 47 ? 104.216 85.661 61.108 1.00 16.73 47 VAL D N 1
ATOM 2062 C CA . VAL D 1 47 ? 103.385 86.225 60.053 1.00 16.34 47 VAL D CA 1
ATOM 2063 C C . VAL D 1 47 ? 102.097 86.732 60.690 1.00 18.23 47 VAL D C 1
ATOM 2064 O O . VAL D 1 47 ? 101.362 85.962 61.322 1.00 17.98 47 VAL D O 1
ATOM 2068 N N . CYS D 1 48 ? 101.825 88.025 60.524 1.00 15.31 48 CYS D N 1
ATOM 2069 C CA . CYS D 1 48 ? 100.616 88.652 61.044 1.00 14.03 48 CYS D CA 1
ATOM 2070 C C . CYS D 1 48 ? 99.499 88.510 60.023 1.00 13.47 48 CYS D C 1
ATOM 2071 O O . CYS D 1 48 ? 99.664 88.903 58.861 1.00 15.58 48 CYS D O 1
ATOM 2074 N N . ALA D 1 49 ? 98.360 87.966 60.452 1.00 12.23 49 ALA D N 1
ATOM 2075 C CA . ALA D 1 49 ? 97.286 87.600 59.532 1.00 12.11 49 ALA D CA 1
ATOM 2076 C C . ALA D 1 49 ? 95.928 88.104 60.013 1.00 11.27 49 ALA D C 1
ATOM 2077 O O . ALA D 1 49 ? 95.663 88.220 61.216 1.00 12.68 49 ALA D O 1
ATOM 2079 N N . ASN D 1 50 ? 95.063 88.407 59.037 1.00 12.66 50 ASN D N 1
ATOM 2080 C CA . ASN D 1 50 ? 93.720 88.921 59.315 1.00 12.74 50 ASN D CA 1
ATOM 2081 C C . ASN D 1 50 ? 92.829 87.811 59.871 1.00 13.18 50 ASN D C 1
ATOM 2082 O O . ASN D 1 50 ? 92.558 86.831 59.159 1.00 13.25 50 ASN D O 1
ATOM 2087 N N . PRO D 1 51 ? 92.331 87.927 61.109 1.00 12.39 51 PRO D N 1
ATOM 2088 C CA . PRO D 1 51 ? 91.521 86.837 61.693 1.00 14.46 51 PRO D CA 1
ATOM 2089 C C . PRO D 1 51 ? 90.263 86.508 60.925 1.00 12.85 51 PRO D C 1
ATOM 2090 O O . PRO D 1 51 ? 89.733 85.398 61.096 1.00 14.16 51 PRO D O 1
ATOM 2094 N N . LYS D 1 52 ? 89.757 87.425 60.097 1.00 13.43 52 LYS D N 1
ATOM 2095 C CA . LYS D 1 52 ? 88.501 87.176 59.392 1.00 12.74 52 LYS D CA 1
ATOM 2096 C C . LYS D 1 52 ? 88.682 86.354 58.128 1.00 14.48 52 LYS D C 1
ATOM 2097 O O . LYS D 1 52 ? 87.688 85.884 57.570 1.00 15.24 52 LYS D O 1
ATOM 2103 N N . GLN D 1 53 ? 89.912 86.157 57.672 1.00 11.96 53 GLN D N 1
ATOM 2104 C CA . GLN D 1 53 ? 90.111 85.492 56.389 1.00 12.51 53 GLN D CA 1
ATOM 2105 C C . GLN D 1 53 ? 90.014 83.971 56.511 1.00 11.99 53 GLN D C 1
ATOM 2106 O O . GLN D 1 53 ? 90.393 83.366 57.521 1.00 12.86 53 GLN D O 1
ATOM 2112 N N . THR D 1 54 ? 89.500 83.352 55.448 1.00 12.68 54 THR D N 1
ATOM 2113 C CA . THR D 1 54 ? 89.199 81.922 55.488 1.00 12.75 54 THR D CA 1
ATOM 2114 C C . THR D 1 54 ? 90.456 81.081 55.667 1.00 12.67 54 THR D C 1
ATOM 2115 O O . THR D 1 54 ? 90.465 80.148 56.487 1.00 14.10 54 THR D O 1
ATOM 2119 N N . TRP D 1 55 ? 91.532 81.394 54.938 1.00 13.19 55 TRP D N 1
ATOM 2120 C CA . TRP D 1 55 ? 92.760 80.611 55.068 1.00 11.51 55 TRP D CA 1
ATOM 2121 C C . TRP D 1 55 ? 93.303 80.642 56.490 1.00 12.23 55 TRP D C 1
ATOM 2122 O O . TRP D 1 55 ? 93.901 79.654 56.945 1.00 13.00 55 TRP D O 1
ATOM 2133 N N . VAL D 1 56 ? 93.080 81.748 57.211 1.00 11.59 56 VAL D N 1
ATOM 2134 C CA . VAL D 1 56 ? 93.571 81.892 58.582 1.00 12.69 56 VAL D CA 1
ATOM 2135 C C . VAL D 1 56 ? 92.801 80.962 59.506 1.00 12.99 56 VAL D C 1
ATOM 2136 O O . VAL D 1 56 ? 93.385 80.202 60.301 1.00 13.13 56 VAL D O 1
ATOM 2140 N N . LYS D 1 57 ? 91.469 81.004 59.405 1.00 12.96 57 LYS D N 1
ATOM 2141 C CA . LYS D 1 57 ? 90.636 80.110 60.203 1.00 13.04 57 LYS D CA 1
ATOM 2142 C C . LYS D 1 57 ? 90.947 78.659 59.872 1.00 13.34 57 LYS D C 1
ATOM 2143 O O . LYS D 1 57 ? 91.008 77.811 60.774 1.00 15.70 57 LYS D O 1
ATOM 2149 N N . TYR D 1 58 ? 91.197 78.375 58.593 1.00 13.60 58 TYR D N 1
ATOM 2150 C CA . TYR D 1 58 ? 91.495 77.019 58.149 1.00 12.94 58 TYR D CA 1
ATOM 2151 C C . TYR D 1 58 ? 92.783 76.498 58.776 1.00 15.26 58 TYR D C 1
ATOM 2152 O O . TYR D 1 58 ? 92.816 75.388 59.321 1.00 14.90 58 TYR D O 1
ATOM 2161 N N . ILE D 1 59 ? 93.864 77.277 58.696 1.00 13.88 59 ILE D N 1
ATOM 2162 C CA . ILE D 1 59 ? 95.136 76.794 59.228 1.00 14.59 59 ILE D CA 1
ATOM 2163 C C . ILE D 1 59 ? 95.079 76.636 60.743 1.00 15.19 59 ILE D C 1
ATOM 2164 O O . ILE D 1 59 ? 95.631 75.674 61.294 1.00 15.88 59 ILE D O 1
ATOM 2169 N N . VAL D 1 60 ? 94.405 77.553 61.446 1.00 14.27 60 VAL D N 1
ATOM 2170 C CA . VAL D 1 60 ? 94.220 77.365 62.885 1.00 15.46 60 VAL D CA 1
ATOM 2171 C C . VAL D 1 60 ? 93.515 76.046 63.162 1.00 16.30 60 VAL D C 1
ATOM 2172 O O . VAL D 1 60 ? 93.936 75.274 64.034 1.00 17.31 60 VAL D O 1
ATOM 2176 N N . ARG D 1 61 ? 92.468 75.731 62.383 1.00 15.48 61 ARG D N 1
ATOM 2177 C CA . ARG D 1 61 ? 91.760 74.478 62.605 1.00 16.74 61 ARG D CA 1
ATOM 2178 C C . ARG D 1 61 ? 92.642 73.281 62.279 1.00 17.59 61 ARG D C 1
ATOM 2179 O O . ARG D 1 61 ? 92.624 72.279 63.008 1.00 20.29 61 ARG D O 1
ATOM 2187 N N . LEU D 1 62 ? 93.436 73.370 61.206 1.00 18.58 62 LEU D N 1
ATOM 2188 C CA . LEU D 1 62 ? 94.337 72.270 60.861 1.00 21.16 62 LEU D CA 1
ATOM 2189 C C . LEU D 1 62 ? 95.298 71.985 61.999 1.00 20.12 62 LEU D C 1
ATOM 2190 O O . LEU D 1 62 ? 95.518 70.825 62.366 1.00 23.60 62 LEU D O 1
ATOM 2195 N N . LEU D 1 63 ? 95.889 73.036 62.568 1.00 18.86 63 LEU D N 1
ATOM 2196 C CA . LEU D 1 63 ? 96.798 72.853 63.692 1.00 19.54 63 LEU D CA 1
ATOM 2197 C C . LEU D 1 63 ? 96.081 72.199 64.862 1.00 22.17 63 LEU D C 1
ATOM 2198 O O . LEU D 1 63 ? 96.652 71.355 65.561 1.00 26.81 63 LEU D O 1
ATOM 2203 N N . SER D 1 64 ? 94.815 72.555 65.065 1.00 23.64 64 SER D N 1
ATOM 2204 C CA . SER D 1 64 ? 94.060 72.087 66.217 1.00 23.83 64 SER D CA 1
ATOM 2205 C C . SER D 1 64 ? 93.516 70.677 66.016 1.00 25.97 64 SER D C 1
ATOM 2206 O O . SER D 1 64 ? 93.539 69.867 66.948 1.00 27.00 64 SER D O 1
ATOM 2209 N N . LYS D 1 65 ? 93.003 70.377 64.817 1.00 27.08 65 LYS D N 1
ATOM 2210 C CA . LYS D 1 65 ? 92.501 69.035 64.533 1.00 27.33 65 LYS D CA 1
ATOM 2211 C C . LYS D 1 65 ? 93.618 68.012 64.633 1.00 27.61 65 LYS D C 1
ATOM 2212 O O . LYS D 1 65 ? 93.385 66.871 65.053 1.00 32.18 65 LYS D O 1
ATOM 2218 N N . LYS D 1 66 ? 94.836 68.415 64.271 1.00 32.21 66 LYS D N 1
ATOM 2219 C CA . LYS D 1 66 ? 95.993 67.532 64.349 1.00 34.91 66 LYS D CA 1
ATOM 2220 C C . LYS D 1 66 ? 96.231 67.052 65.775 1.00 40.25 66 LYS D C 1
ATOM 2221 O O . LYS D 1 66 ? 96.666 65.915 65.986 1.00 38.40 66 LYS D O 1
ATOM 2227 N N . VAL D 1 67 ? 95.950 67.903 66.767 1.00 40.93 67 VAL D N 1
ATOM 2228 C CA . VAL D 1 67 ? 96.171 67.535 68.166 1.00 41.85 67 VAL D CA 1
ATOM 2229 C C . VAL D 1 67 ? 95.373 66.299 68.564 1.00 56.69 67 VAL D C 1
ATOM 2230 O O . VAL D 1 67 ? 95.745 65.600 69.511 1.00 60.08 67 VAL D O 1
ATOM 2234 N N . LYS D 1 68 ? 94.295 65.998 67.837 1.00 66.49 68 LYS D N 1
ATOM 2235 C CA . LYS D 1 68 ? 93.457 64.850 68.171 1.00 68.29 68 LYS D CA 1
ATOM 2236 C C . LYS D 1 68 ? 94.220 63.534 68.044 1.00 70.87 68 LYS D C 1
ATOM 2237 O O . LYS D 1 68 ? 94.109 62.659 68.912 1.00 77.58 68 LYS D O 1
ATOM 2243 N N . ASN D 1 69 ? 95.001 63.373 66.974 1.00 74.42 69 ASN D N 1
ATOM 2244 C CA . ASN D 1 69 ? 95.667 62.109 66.676 1.00 80.71 69 ASN D CA 1
ATOM 2245 C C . ASN D 1 69 ? 97.152 62.117 67.032 1.00 79.83 69 ASN D C 1
ATOM 2246 O O . ASN D 1 69 ? 97.942 61.400 66.408 1.00 83.77 69 ASN D O 1
ATOM 2251 N N . MET D 1 70 ? 97.549 62.912 68.020 1.00 67.65 70 MET D N 1
ATOM 2252 C CA . MET D 1 70 ? 98.953 62.976 68.413 1.00 55.90 70 MET D CA 1
ATOM 2253 C C . MET D 1 70 ? 99.245 62.073 69.604 1.00 60.70 70 MET D C 1
ATOM 2254 O O . MET D 1 70 ? 98.338 61.452 70.159 1.00 60.76 70 MET D O 1
ATOM 2260 N N . ASP E 1 5 ? 120.672 96.113 49.872 1.00 37.20 5 ASP E N 1
ATOM 2261 C CA . ASP E 1 5 ? 120.506 96.130 51.320 1.00 31.33 5 ASP E CA 1
ATOM 2262 C C . ASP E 1 5 ? 119.416 97.102 51.764 1.00 21.48 5 ASP E C 1
ATOM 2263 O O . ASP E 1 5 ? 119.095 97.179 52.946 1.00 22.26 5 ASP E O 1
ATOM 2268 N N . CYS E 1 6 ? 118.849 97.845 50.814 1.00 16.92 6 CYS E N 1
ATOM 2269 C CA . CYS E 1 6 ? 117.774 98.770 51.146 1.00 15.21 6 CYS E CA 1
ATOM 2270 C C . CYS E 1 6 ? 116.546 98.023 51.649 1.00 14.41 6 CYS E C 1
ATOM 2271 O O . CYS E 1 6 ? 116.095 97.050 51.030 1.00 14.98 6 CYS E O 1
ATOM 2274 N N . CYS E 1 7 ? 115.970 98.518 52.740 1.00 13.91 7 CYS E N 1
ATOM 2275 C CA . CYS E 1 7 ? 114.605 98.149 53.089 1.00 13.35 7 CYS E CA 1
ATOM 2276 C C . CYS E 1 7 ? 113.661 98.662 52.013 1.00 13.14 7 CYS E C 1
ATOM 2277 O O . CYS E 1 7 ? 113.748 99.825 51.604 1.00 14.18 7 CYS E O 1
ATOM 2280 N N . LEU E 1 8 ? 112.731 97.809 51.588 1.00 12.99 8 LEU E N 1
ATOM 2281 C CA . LEU E 1 8 ? 111.694 98.179 50.623 1.00 12.88 8 LEU E CA 1
ATOM 2282 C C . LEU E 1 8 ? 110.319 98.258 51.263 1.00 14.04 8 LEU E C 1
ATOM 2283 O O . LEU E 1 8 ? 109.344 98.628 50.595 1.00 17.65 8 LEU E O 1
ATOM 2288 N N . GLY E 1 9 ? 110.232 97.909 52.537 1.00 13.70 9 GLY E N 1
ATOM 2289 C CA . GLY E 1 9 ? 109.004 97.960 53.293 1.00 14.74 9 GLY E CA 1
ATOM 2290 C C . GLY E 1 9 ? 109.346 97.761 54.747 1.00 13.85 9 GLY E C 1
ATOM 2291 O O . GLY E 1 9 ? 110.520 97.771 55.124 1.00 15.17 9 GLY E O 1
ATOM 2292 N N . TYR E 1 10 ? 108.307 97.568 55.565 1.00 13.11 10 TYR E N 1
ATOM 2293 C CA . TYR E 1 10 ? 108.478 97.545 57.012 1.00 13.08 10 TYR E CA 1
ATOM 2294 C C . TYR E 1 10 ? 107.789 96.331 57.612 1.00 15.18 10 TYR E C 1
ATOM 2295 O O . TYR E 1 10 ? 106.766 95.859 57.111 1.00 16.85 10 TYR E O 1
ATOM 2304 N N . THR E 1 11 ? 108.335 95.855 58.725 1.00 14.51 11 THR E N 1
ATOM 2305 C CA . THR E 1 11 ? 107.709 94.741 59.422 1.00 13.99 11 THR E CA 1
ATOM 2306 C C . THR E 1 11 ? 106.324 95.131 59.940 1.00 14.15 11 THR E C 1
ATOM 2307 O O . THR E 1 11 ? 106.076 96.286 60.306 1.00 15.21 11 THR E O 1
ATOM 2311 N N . ASP E 1 12 ? 105.421 94.146 59.971 1.00 14.51 12 ASP E N 1
ATOM 2312 C CA . ASP E 1 12 ? 104.087 94.280 60.555 1.00 15.56 12 ASP E CA 1
ATOM 2313 C C . ASP E 1 12 ? 104.074 94.072 62.062 1.00 14.52 12 ASP E C 1
ATOM 2314 O O . ASP E 1 12 ? 103.064 94.393 62.698 1.00 17.06 12 ASP E O 1
ATOM 2319 N N . ARG E 1 13 ? 105.131 93.529 62.661 1.00 13.85 13 ARG E N 1
ATOM 2320 C CA . ARG E 1 13 ? 105.084 93.134 64.065 1.00 14.87 13 ARG E CA 1
ATOM 2321 C C . ARG E 1 13 ? 106.154 93.862 64.859 1.00 15.62 13 ARG E C 1
ATOM 2322 O O . ARG E 1 13 ? 107.318 93.895 64.454 1.00 17.70 13 ARG E O 1
ATOM 2330 N N . ILE E 1 14 ? 105.760 94.438 65.996 1.00 14.02 14 ILE E N 1
ATOM 2331 C CA . ILE E 1 14 ? 106.749 95.101 66.841 1.00 14.32 14 ILE E CA 1
ATOM 2332 C C . ILE E 1 14 ? 107.717 94.076 67.425 1.00 18.20 14 ILE E C 1
ATOM 2333 O O . ILE E 1 14 ? 107.425 92.878 67.539 1.00 18.32 14 ILE E O 1
ATOM 2338 N N A LEU E 1 15 ? 108.887 94.559 67.827 0.46 19.64 15 LEU E N 1
ATOM 2339 N N B LEU E 1 15 ? 108.903 94.566 67.768 0.54 18.13 15 LEU E N 1
ATOM 2340 C CA A LEU E 1 15 ? 109.905 93.704 68.425 0.46 21.20 15 LEU E CA 1
ATOM 2341 C CA B LEU E 1 15 ? 109.925 93.800 68.463 0.54 21.41 15 LEU E CA 1
ATOM 2342 C C A LEU E 1 15 ? 110.331 94.306 69.755 0.46 22.98 15 LEU E C 1
ATOM 2343 C C B LEU E 1 15 ? 110.086 94.351 69.871 0.54 23.37 15 LEU E C 1
ATOM 2344 O O A LEU E 1 15 ? 110.627 95.502 69.827 0.46 23.86 15 LEU E O 1
ATOM 2345 O O B LEU E 1 15 ? 109.961 95.559 70.096 0.54 27.26 15 LEU E O 1
ATOM 2354 N N . HIS E 1 16 ? 110.361 93.478 70.802 1.00 27.42 16 HIS E N 1
ATOM 2355 C CA . HIS E 1 16 ? 110.619 93.989 72.140 1.00 26.52 16 HIS E CA 1
ATOM 2356 C C . HIS E 1 16 ? 112.061 94.478 72.240 1.00 28.70 16 HIS E C 1
ATOM 2357 O O . HIS E 1 16 ? 112.963 93.871 71.656 1.00 26.69 16 HIS E O 1
ATOM 2364 N N . PRO E 1 17 ? 112.294 95.580 72.957 1.00 27.36 17 PRO E N 1
ATOM 2365 C CA . PRO E 1 17 ? 113.652 96.143 73.026 1.00 30.85 17 PRO E CA 1
ATOM 2366 C C . PRO E 1 17 ? 114.715 95.175 73.523 1.00 28.07 17 PRO E C 1
ATOM 2367 O O . PRO E 1 17 ? 115.880 95.316 73.136 1.00 30.68 17 PRO E O 1
ATOM 2371 N N . LYS E 1 18 ? 114.358 94.191 74.355 1.00 31.25 18 LYS E N 1
ATOM 2372 C CA . LYS E 1 18 ? 115.375 93.293 74.899 1.00 33.00 18 LYS E CA 1
ATOM 2373 C C . LYS E 1 18 ? 116.074 92.467 73.824 1.00 39.86 18 LYS E C 1
ATOM 2374 O O . LYS E 1 18 ? 117.195 91.998 74.052 1.00 42.88 18 LYS E O 1
ATOM 2380 N N . PHE E 1 19 ? 115.459 92.293 72.656 1.00 33.18 19 PHE E N 1
ATOM 2381 C CA . PHE E 1 19 ? 116.041 91.485 71.592 1.00 34.41 19 PHE E CA 1
ATOM 2382 C C . PHE E 1 19 ? 116.941 92.276 70.651 1.00 31.44 19 PHE E C 1
ATOM 2383 O O . PHE E 1 19 ? 117.550 91.679 69.760 1.00 31.83 19 PHE E O 1
ATOM 2391 N N . ILE E 1 20 ? 117.051 93.591 70.824 1.00 28.62 20 ILE E N 1
ATOM 2392 C CA . ILE E 1 20 ? 117.669 94.471 69.840 1.00 27.65 20 ILE E CA 1
ATOM 2393 C C . ILE E 1 20 ? 118.982 95.005 70.392 1.00 28.05 20 ILE E C 1
ATOM 2394 O O . ILE E 1 20 ? 119.016 95.583 71.486 1.00 33.73 20 ILE E O 1
ATOM 2399 N N . VAL E 1 21 ? 120.061 94.825 69.627 1.00 27.71 21 VAL E N 1
ATOM 2400 C CA . VAL E 1 21 ? 121.385 95.261 70.061 1.00 32.05 21 VAL E CA 1
ATOM 2401 C C . VAL E 1 21 ? 121.831 96.579 69.431 1.00 27.94 21 VAL E C 1
ATOM 2402 O O . VAL E 1 21 ? 122.707 97.254 69.993 1.00 30.82 21 VAL E O 1
ATOM 2406 N N . GLY E 1 22 ? 121.249 96.973 68.306 1.00 24.61 22 GLY E N 1
ATOM 2407 C CA . GLY E 1 22 ? 121.637 98.219 67.672 1.00 23.62 22 GLY E CA 1
ATOM 2408 C C . GLY E 1 22 ? 120.714 98.505 66.511 1.00 21.22 22 GLY E C 1
ATOM 2409 O O . GLY E 1 22 ? 119.782 97.747 66.227 1.00 21.59 22 GLY E O 1
ATOM 2410 N N . PHE E 1 23 ? 120.982 99.622 65.839 1.00 20.73 23 PHE E N 1
ATOM 2411 C CA . PHE E 1 23 ? 120.196 99.981 64.668 1.00 19.03 23 PHE E CA 1
ATOM 2412 C C . PHE E 1 23 ? 121.052 100.760 63.684 1.00 21.10 23 PHE E C 1
ATOM 2413 O O . PHE E 1 23 ? 122.085 101.334 64.042 1.00 23.14 23 PHE E O 1
ATOM 2421 N N . THR E 1 24 ? 120.584 100.782 62.438 1.00 20.32 24 THR E N 1
ATOM 2422 C CA . THR E 1 24 ? 121.139 101.586 61.362 1.00 20.00 24 THR E CA 1
ATOM 2423 C C . THR E 1 24 ? 120.009 102.411 60.762 1.00 19.97 24 THR E C 1
ATOM 2424 O O . THR E 1 24 ? 118.887 101.918 60.598 1.00 20.30 24 THR E O 1
ATOM 2428 N N A ARG E 1 25 ? 120.302 103.676 60.496 0.51 19.90 25 ARG E N 1
ATOM 2429 N N B ARG E 1 25 ? 120.300 103.657 60.394 0.49 20.25 25 ARG E N 1
ATOM 2430 C CA A ARG E 1 25 ? 119.363 104.533 59.802 0.51 18.03 25 ARG E CA 1
ATOM 2431 C CA B ARG E 1 25 ? 119.290 104.568 59.861 0.49 16.48 25 ARG E CA 1
ATOM 2432 C C A ARG E 1 25 ? 119.511 104.339 58.302 0.51 15.46 25 ARG E C 1
ATOM 2433 C C B ARG E 1 25 ? 119.423 104.670 58.340 0.49 15.17 25 ARG E C 1
ATOM 2434 O O A ARG E 1 25 ? 120.626 104.252 57.774 0.51 16.60 25 ARG E O 1
ATOM 2435 O O B ARG E 1 25 ? 120.452 105.132 57.833 0.49 20.99 25 ARG E O 1
ATOM 2450 N N . GLN E 1 26 ? 118.377 104.253 57.619 1.00 14.07 26 GLN E N 1
ATOM 2451 C CA . GLN E 1 26 ? 118.340 104.306 56.166 1.00 13.92 26 GLN E CA 1
ATOM 2452 C C . GLN E 1 26 ? 117.604 105.573 55.753 1.00 14.59 26 GLN E C 1
ATOM 2453 O O . GLN E 1 26 ? 116.506 105.844 56.248 1.00 14.47 26 GLN E O 1
ATOM 2459 N N . LEU E 1 27 ? 118.210 106.353 54.861 1.00 15.36 27 LEU E N 1
ATOM 2460 C CA . LEU E 1 27 ? 117.611 107.587 54.368 1.00 14.50 27 LEU E CA 1
ATOM 2461 C C . LEU E 1 27 ? 117.191 107.449 52.911 1.00 15.93 27 LEU E C 1
ATOM 2462 O O . LEU E 1 27 ? 117.875 106.801 52.105 1.00 18.11 27 LEU E O 1
ATOM 2467 N N . ALA E 1 28 ? 116.057 108.054 52.580 1.00 14.47 28 ALA E N 1
ATOM 2468 C CA . ALA E 1 28 ? 115.653 108.187 51.187 1.00 14.07 28 ALA E CA 1
ATOM 2469 C C . ALA E 1 28 ? 116.548 109.217 50.506 1.00 14.86 28 ALA E C 1
ATOM 2470 O O . ALA E 1 28 ? 116.565 110.402 50.878 1.00 16.84 28 ALA E O 1
ATOM 2472 N N . ASN E 1 29 ? 117.324 108.763 49.527 1.00 13.65 29 ASN E N 1
ATOM 2473 C CA . ASN E 1 29 ? 118.245 109.627 48.800 1.00 14.31 29 ASN E CA 1
ATOM 2474 C C . ASN E 1 29 ? 118.470 109.021 47.420 1.00 15.19 29 ASN E C 1
ATOM 2475 O O . ASN E 1 29 ? 117.549 108.412 46.877 1.00 14.83 29 ASN E O 1
ATOM 2480 N N . GLU E 1 30 ? 119.651 109.165 46.825 1.00 14.77 30 GLU E N 1
ATOM 2481 C CA . GLU E 1 30 ? 119.836 108.590 45.497 1.00 14.88 30 GLU E CA 1
ATOM 2482 C C . GLU E 1 30 ? 120.033 107.085 45.535 1.00 15.80 30 GLU E C 1
ATOM 2483 O O . GLU E 1 30 ? 120.014 106.443 44.474 1.00 17.52 30 GLU E O 1
ATOM 2489 N N . GLY E 1 31 ? 120.212 106.514 46.721 1.00 14.94 31 GLY E N 1
ATOM 2490 C CA . GLY E 1 31 ? 120.287 105.077 46.874 1.00 14.69 31 GLY E CA 1
ATOM 2491 C C . GLY E 1 31 ? 118.918 104.509 47.184 1.00 14.36 31 GLY E C 1
ATOM 2492 O O . GLY E 1 31 ? 118.106 104.287 46.275 1.00 15.97 31 GLY E O 1
ATOM 2493 N N . CYS E 1 32 ? 118.628 104.286 48.459 1.00 14.04 32 CYS E N 1
ATOM 2494 C CA . CYS E 1 32 ? 117.319 103.766 48.828 1.00 12.82 32 CYS E CA 1
ATOM 2495 C C . CYS E 1 32 ? 116.253 104.835 48.642 1.00 12.22 32 CYS E C 1
ATOM 2496 O O . CYS E 1 32 ? 116.517 106.030 48.793 1.00 14.00 32 CYS E O 1
ATOM 2499 N N . ASP E 1 33 ? 115.035 104.399 48.309 1.00 12.87 33 ASP E N 1
ATOM 2500 C CA . ASP E 1 33 ? 113.948 105.335 48.045 1.00 12.86 33 ASP E CA 1
ATOM 2501 C C . ASP E 1 33 ? 113.028 105.560 49.234 1.00 14.42 33 ASP E C 1
ATOM 2502 O O . ASP E 1 33 ? 112.141 106.412 49.141 1.00 15.82 33 ASP E O 1
ATOM 2507 N N . ILE E 1 34 ? 113.193 104.822 50.330 1.00 12.22 34 ILE E N 1
ATOM 2508 C CA . ILE E 1 34 ? 112.409 105.064 51.536 1.00 12.34 34 ILE E CA 1
ATOM 2509 C C . ILE E 1 34 ? 113.320 105.257 52.737 1.00 14.21 34 ILE E C 1
ATOM 2510 O O . ILE E 1 34 ? 114.447 104.756 52.785 1.00 13.50 34 ILE E O 1
ATOM 2515 N N . ASN E 1 35 ? 112.815 106.003 53.713 1.00 12.57 35 ASN E N 1
ATOM 2516 C CA . ASN E 1 35 ? 113.429 106.067 55.027 1.00 12.38 35 ASN E CA 1
ATOM 2517 C C . ASN E 1 35 ? 113.073 104.815 55.821 1.00 13.76 35 ASN E C 1
ATOM 2518 O O . ASN E 1 35 ? 111.941 104.324 55.759 1.00 14.18 35 ASN E O 1
ATOM 2523 N N . ALA E 1 36 ? 114.033 104.305 56.587 1.00 13.52 36 ALA E N 1
ATOM 2524 C CA . ALA E 1 36 ? 113.744 103.141 57.419 1.00 12.68 36 ALA E CA 1
ATOM 2525 C C . ALA E 1 36 ? 114.699 103.107 58.601 1.00 14.14 36 ALA E C 1
ATOM 2526 O O . ALA E 1 36 ? 115.774 103.710 58.567 1.00 15.03 36 ALA E O 1
ATOM 2528 N N . ILE E 1 37 ? 114.300 102.372 59.638 1.00 13.32 37 ILE E N 1
ATOM 2529 C CA . ILE E 1 37 ? 115.189 101.996 60.731 1.00 13.53 37 ILE E CA 1
ATOM 2530 C C . ILE E 1 37 ? 115.443 100.507 60.579 1.00 15.26 37 ILE E C 1
ATOM 2531 O O . ILE E 1 37 ? 114.495 99.729 60.431 1.00 16.01 37 ILE E O 1
ATOM 2536 N N . ILE E 1 38 ? 116.710 100.108 60.586 1.00 15.05 38 ILE E N 1
ATOM 2537 C CA . ILE E 1 38 ? 117.075 98.700 60.507 1.00 14.59 38 ILE E CA 1
ATOM 2538 C C . ILE E 1 38 ? 117.537 98.281 61.891 1.00 17.54 38 ILE E C 1
ATOM 2539 O O . ILE E 1 38 ? 118.584 98.735 62.371 1.00 19.03 38 ILE E O 1
ATOM 2544 N N . PHE E 1 39 ? 116.746 97.445 62.549 1.00 14.72 39 PHE E N 1
ATOM 2545 C CA . PHE E 1 39 ? 117.119 96.920 63.857 1.00 16.37 39 PHE E CA 1
ATOM 2546 C C . PHE E 1 39 ? 117.934 95.647 63.705 1.00 19.93 39 PHE E C 1
ATOM 2547 O O . PHE E 1 39 ? 117.624 94.786 62.877 1.00 20.63 39 PHE E O 1
ATOM 2555 N N . HIS E 1 40 ? 118.975 95.532 64.517 1.00 21.23 40 HIS E N 1
ATOM 2556 C CA . HIS E 1 40 ? 119.819 94.348 64.555 1.00 22.50 40 HIS E CA 1
ATOM 2557 C C . HIS E 1 40 ? 119.539 93.601 65.852 1.00 22.49 40 HIS E C 1
ATOM 2558 O O . HIS E 1 40 ? 119.555 94.201 66.931 1.00 23.99 40 HIS E O 1
ATOM 2565 N N . THR E 1 41 ? 119.246 92.309 65.741 1.00 26.90 41 THR E N 1
ATOM 2566 C CA . THR E 1 41 ? 118.796 91.515 66.874 1.00 25.75 41 THR E CA 1
ATOM 2567 C C . THR E 1 41 ? 119.936 90.679 67.443 1.00 38.53 41 THR E C 1
ATOM 2568 O O . THR E 1 41 ? 121.003 90.531 66.841 1.00 37.13 41 THR E O 1
ATOM 2572 N N . LYS E 1 42 ? 119.687 90.126 68.634 1.00 40.65 42 LYS E N 1
ATOM 2573 C CA . LYS E 1 42 ? 120.664 89.240 69.257 1.00 48.16 42 LYS E CA 1
ATOM 2574 C C . LYS E 1 42 ? 120.949 88.032 68.376 1.00 55.40 42 LYS E C 1
ATOM 2575 O O . LYS E 1 42 ? 122.095 87.577 68.283 1.00 59.67 42 LYS E O 1
ATOM 2581 N N . LYS E 1 43 ? 119.922 87.507 67.709 1.00 57.90 43 LYS E N 1
ATOM 2582 C CA . LYS E 1 43 ? 120.079 86.392 66.776 1.00 62.31 43 LYS E CA 1
ATOM 2583 C C . LYS E 1 43 ? 120.744 86.798 65.463 1.00 56.20 43 LYS E C 1
ATOM 2584 O O . LYS E 1 43 ? 120.739 85.991 64.522 1.00 50.46 43 LYS E O 1
ATOM 2590 N N . LYS E 1 44 ? 121.297 88.012 65.395 1.00 48.49 44 LYS E N 1
ATOM 2591 C CA . LYS E 1 44 ? 122.033 88.485 64.221 1.00 52.72 44 LYS E CA 1
ATOM 2592 C C . LYS E 1 44 ? 121.155 88.531 62.972 1.00 50.33 44 LYS E C 1
ATOM 2593 O O . LYS E 1 44 ? 121.601 88.244 61.860 1.00 54.72 44 LYS E O 1
ATOM 2599 N N . LEU E 1 45 ? 119.893 88.897 63.161 1.00 43.48 45 LEU E N 1
ATOM 2600 C CA . LEU E 1 45 ? 118.971 89.145 62.066 1.00 35.27 45 LEU E CA 1
ATOM 2601 C C . LEU E 1 45 ? 118.661 90.633 62.022 1.00 33.27 45 LEU E C 1
ATOM 2602 O O . LEU E 1 45 ? 118.734 91.329 63.041 1.00 34.93 45 LEU E O 1
ATOM 2607 N N . SER E 1 46 ? 118.334 91.126 60.834 1.00 28.96 46 SER E N 1
ATOM 2608 C CA . SER E 1 46 ? 117.998 92.529 60.656 1.00 24.52 46 SER E CA 1
ATOM 2609 C C . SER E 1 46 ? 116.528 92.669 60.292 1.00 21.39 46 SER E C 1
ATOM 2610 O O . SER E 1 46 ? 115.987 91.877 59.508 1.00 25.68 46 SER E O 1
ATOM 2613 N N . VAL E 1 47 ? 115.889 93.675 60.880 1.00 17.13 47 VAL E N 1
ATOM 2614 C CA . VAL E 1 47 ? 114.459 93.914 60.732 1.00 16.17 47 VAL E CA 1
ATOM 2615 C C . VAL E 1 47 ? 114.254 95.349 60.260 1.00 16.21 47 VAL E C 1
ATOM 2616 O O . VAL E 1 47 ? 114.709 96.297 60.914 1.00 16.23 47 VAL E O 1
ATOM 2620 N N . CYS E 1 48 ? 113.558 95.509 59.138 1.00 15.91 48 CYS E N 1
ATOM 2621 C CA . CYS E 1 48 ? 113.213 96.825 58.617 1.00 13.70 48 CYS E CA 1
ATOM 2622 C C . CYS E 1 48 ? 111.979 97.353 59.337 1.00 14.63 48 CYS E C 1
ATOM 2623 O O . CYS E 1 48 ? 110.967 96.647 59.433 1.00 15.58 48 CYS E O 1
ATOM 2626 N N . ALA E 1 49 ? 112.049 98.595 59.826 1.00 12.71 49 ALA E N 1
ATOM 2627 C CA . ALA E 1 49 ? 110.986 99.160 60.652 1.00 12.29 49 ALA E CA 1
ATOM 2628 C C . ALA E 1 49 ? 110.623 100.575 60.213 1.00 13.82 49 ALA E C 1
ATOM 2629 O O . ALA E 1 49 ? 111.472 101.351 59.768 1.00 14.03 49 ALA E O 1
ATOM 2631 N N . ASN E 1 50 ? 109.342 100.903 60.378 1.00 13.38 50 ASN E N 1
ATOM 2632 C CA . ASN E 1 50 ? 108.778 102.191 59.963 1.00 12.82 50 ASN E CA 1
ATOM 2633 C C . ASN E 1 50 ? 109.223 103.294 60.921 1.00 12.92 50 ASN E C 1
ATOM 2634 O O . ASN E 1 50 ? 108.848 103.264 62.106 1.00 14.24 50 ASN E O 1
ATOM 2639 N N . PRO E 1 51 ? 109.984 104.292 60.461 1.00 13.19 51 PRO E N 1
ATOM 2640 C CA . PRO E 1 51 ? 110.492 105.329 61.386 1.00 14.95 51 PRO E CA 1
ATOM 2641 C C . PRO E 1 51 ? 109.409 106.140 62.062 1.00 16.58 51 PRO E C 1
ATOM 2642 O O . PRO E 1 51 ? 109.690 106.771 63.094 1.00 17.22 51 PRO E O 1
ATOM 2646 N N . LYS E 1 52 ? 108.196 106.162 61.516 1.00 13.76 52 LYS E N 1
ATOM 2647 C CA . LYS E 1 52 ? 107.106 106.948 62.075 1.00 14.88 52 LYS E CA 1
ATOM 2648 C C . LYS E 1 52 ? 106.352 106.225 63.182 1.00 15.95 52 LYS E C 1
ATOM 2649 O O . LYS E 1 52 ? 105.538 106.862 63.863 1.00 18.08 52 LYS E O 1
ATOM 2655 N N . GLN E 1 53 ? 106.578 104.923 63.368 1.00 14.17 53 GLN E N 1
ATOM 2656 C CA . GLN E 1 53 ? 105.849 104.174 64.386 1.00 14.18 53 GLN E CA 1
ATOM 2657 C C . GLN E 1 53 ? 106.426 104.415 65.774 1.00 14.11 53 GLN E C 1
ATOM 2658 O O . GLN E 1 53 ? 107.631 104.615 65.946 1.00 14.92 53 GLN E O 1
ATOM 2664 N N . THR E 1 54 ? 105.538 104.414 66.773 1.00 13.79 54 THR E N 1
ATOM 2665 C CA . THR E 1 54 ? 105.947 104.808 68.120 1.00 14.29 54 THR E CA 1
ATOM 2666 C C . THR E 1 54 ? 106.949 103.831 68.724 1.00 15.56 54 THR E C 1
ATOM 2667 O O . THR E 1 54 ? 107.936 104.253 69.342 1.00 15.80 54 THR E O 1
ATOM 2671 N N . TRP E 1 55 ? 106.718 102.523 68.565 1.00 14.77 55 TRP E N 1
ATOM 2672 C CA . TRP E 1 55 ? 107.654 101.555 69.125 1.00 14.96 55 TRP E CA 1
ATOM 2673 C C . TRP E 1 55 ? 109.044 101.723 68.526 1.00 15.77 55 TRP E C 1
ATOM 2674 O O . TRP E 1 55 ? 110.054 101.494 69.214 1.00 17.03 55 TRP E O 1
ATOM 2685 N N . VAL E 1 56 ? 109.112 102.125 67.253 1.00 14.00 56 VAL E N 1
ATOM 2686 C CA . VAL E 1 56 ? 110.395 102.333 66.589 1.00 14.29 56 VAL E CA 1
ATOM 2687 C C . VAL E 1 56 ? 111.102 103.547 67.171 1.00 16.45 56 VAL E C 1
ATOM 2688 O O . VAL E 1 56 ? 112.293 103.497 67.502 1.00 16.73 56 VAL E O 1
ATOM 2692 N N . LYS E 1 57 ? 110.384 104.665 67.288 1.00 15.01 57 LYS E N 1
ATOM 2693 C CA . LYS E 1 57 ? 110.973 105.848 67.905 1.00 18.34 57 LYS E CA 1
ATOM 2694 C C . LYS E 1 57 ? 111.452 105.550 69.321 1.00 17.51 57 LYS E C 1
ATOM 2695 O O . LYS E 1 57 ? 112.495 106.054 69.749 1.00 18.08 57 LYS E O 1
ATOM 2701 N N . TYR E 1 58 ? 110.706 104.727 70.058 1.00 16.34 58 TYR E N 1
ATOM 2702 C CA . TYR E 1 58 ? 111.079 104.400 71.431 1.00 19.86 58 TYR E CA 1
ATOM 2703 C C . TYR E 1 58 ? 112.411 103.660 71.479 1.00 19.98 58 TYR E C 1
ATOM 2704 O O . TYR E 1 58 ? 113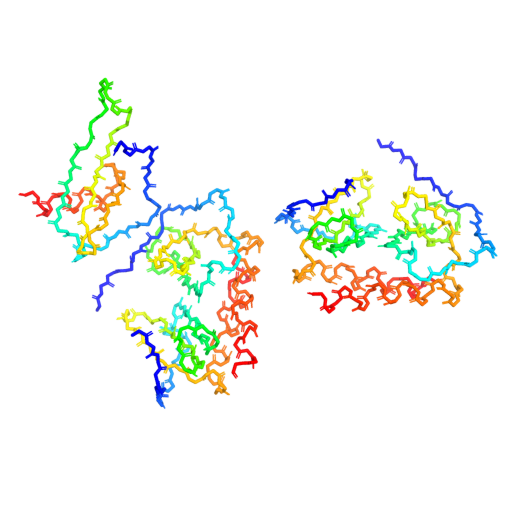.311 104.028 72.243 1.00 21.06 58 TYR E O 1
ATOM 2713 N N . ILE E 1 59 ? 112.556 102.608 70.668 1.00 18.13 59 ILE E N 1
ATOM 2714 C CA . ILE E 1 59 ? 113.795 101.836 70.687 1.00 20.07 59 ILE E CA 1
ATOM 2715 C C . ILE E 1 59 ? 114.964 102.674 70.187 1.00 19.42 59 ILE E C 1
ATOM 2716 O O . ILE E 1 59 ? 116.066 102.618 70.747 1.00 21.22 59 ILE E O 1
ATOM 2721 N N . VAL E 1 60 ? 114.749 103.467 69.132 1.00 19.33 60 VAL E N 1
ATOM 2722 C CA . VAL E 1 60 ? 115.805 104.357 68.655 1.00 19.91 60 VAL E CA 1
ATOM 2723 C C . VAL E 1 60 ? 116.268 105.281 69.777 1.00 23.00 60 VAL E C 1
ATOM 2724 O O . VAL E 1 60 ? 117.473 105.488 69.976 1.00 23.24 60 VAL E O 1
ATOM 2728 N N . ARG E 1 61 ? 115.322 105.840 70.538 1.00 20.99 61 ARG E N 1
ATOM 2729 C CA . ARG E 1 61 ? 115.692 106.696 71.659 1.00 26.35 61 ARG E CA 1
ATOM 2730 C C . ARG E 1 61 ? 116.532 105.943 72.688 1.00 23.19 61 ARG E C 1
ATOM 2731 O O . ARG E 1 61 ? 117.536 106.470 73.183 1.00 25.78 61 ARG E O 1
ATOM 2739 N N . LEU E 1 62 ? 116.150 104.706 73.016 1.00 24.81 62 LEU E N 1
ATOM 2740 C CA . LEU E 1 62 ? 116.901 103.951 74.017 1.00 24.49 62 LEU E CA 1
ATOM 2741 C C . LEU E 1 62 ? 118.310 103.635 73.534 1.00 28.95 62 LEU E C 1
ATOM 2742 O O . LEU E 1 62 ? 119.276 103.738 74.297 1.00 32.11 62 LEU E O 1
ATOM 2747 N N . LEU E 1 63 ? 118.446 103.247 72.269 1.00 26.21 63 LEU E N 1
ATOM 2748 C CA . LEU E 1 63 ? 119.744 102.844 71.739 1.00 28.85 63 LEU E CA 1
ATOM 2749 C C . LEU E 1 63 ? 120.660 104.031 71.482 1.00 36.72 63 LEU E C 1
ATOM 2750 O O . LEU E 1 63 ? 121.885 103.864 71.483 1.00 42.00 63 LEU E O 1
ATOM 2755 N N . SER E 1 64 ? 120.102 105.217 71.263 1.00 37.50 64 SER E N 1
ATOM 2756 C CA . SER E 1 64 ? 120.905 106.419 71.068 1.00 46.33 64 SER E CA 1
ATOM 2757 C C . SER E 1 64 ? 121.490 106.914 72.387 1.00 49.23 64 SER E C 1
ATOM 2758 O O . SER E 1 64 ? 122.700 107.098 72.505 1.00 59.07 64 SER E O 1
#

B-factor: mean 25.37, std 14.96, range [8.83, 96.67]

Radius of gyration: 25.59 Å; Cα contacts (8 Å, |Δi|>4): 607; chains: 5; bounding box: 62×56×58 Å

Organism: Homo sapiens (NCBI:txid9606)

Sequence (333 aa):
ASNFDCCLGYTDDRRILHPKFIIVGFTRQLANNEGCDINAIIFHTKKKLSVCANPKQTWVKYIVRRLLSKKVKKNMFDCCLGYTDRILHPKFIVGFTRQLANEGCDINAIIFHTKKKLSVVCANPKQTWVKYIVRLLSKKVKNMDCCLGYTDRILHPKFIVGFTRQLANEGCDINAIIFHTKKKLSVCANPKQTWVKYIVRLLSKKVKNMASNFDCCLGYTDRILHPKFIVGFTRQLANEGCDINAIIFHTKKKLSVCANPKQTWVKYIVRLLSKKVKNMDCCLGYTDRILLHPKFIVGFTRRQLANEGCDINAIIFHTKKKLSVCANPKQTWVKYIVRLLS

Nearest PDB structures (foldseek):
  7t1e-assembly2_D  TM=1.014E+00  e=2.383E-13  Homo sapiens
  5ur7-assembly1_B  TM=9.713E-01  e=2.697E-11  Homo sapiens
  2hci-assembly1_B  TM=9.762E-01  e=3.495E-11  unclassified
  1m8a-assembly1_A  TM=9.628E-01  e=2.440E-10  unclassified
  7sta-assembly3_C  TM=8.859E-01  e=5.245E-06  Homo sapiens